Protein AF-A0A931Q3S9-F1 (afdb_monomer_lite)

pLDDT: mean 86.56, std 13.05, range [29.95, 97.56]

Sequence (195 aa):
MPLRTLPEKDFFGRKEELVGLYRRSLEVERGSTQSIFLSGSRGVGKTELLKQLFNQLFWKQDKIAPFYYSINSAIVSVSEFSRDYLMRYICQRLAFENKESSLIYREGLSIDGLTSILEERNAFWALEILDEYIQYHEPMDSLRIALNVPHQSTLATGMPVVVMIDEFQRLNNFHISGNAAPMLAALFEMPLSFR

Foldseek 3Di:
DLLDADDPVVDPDCVVVLVVVLVQQVCVLVVDDDDDDDDDDPPPCPSNSLSSNQVCPQPVDQQEQEQEDEDDLVDQELQVVLVQLLQLRLQSRVCSNVVPVVSNPDPPQDLVNSLVVCVVVVVVLSNVLSVLLVVDPQSVSSNVSSVCSQVSCCVVPVGHYDYHYHPLVSLQNHDYPNHGDNCVSCVVVDPPDDD

Structure (mmCIF, N/CA/C/O backbone):
data_AF-A0A931Q3S9-F1
#
_entry.id   AF-A0A931Q3S9-F1
#
loop_
_atom_site.group_PDB
_atom_site.id
_atom_site.type_symbol
_atom_site.label_atom_id
_atom_site.label_alt_id
_atom_site.label_comp_id
_atom_site.label_asym_id
_atom_site.label_entity_id
_atom_site.label_seq_id
_atom_site.pdbx_PDB_ins_code
_atom_site.Cartn_x
_atom_site.Cartn_y
_atom_site.Cartn_z
_atom_site.occupancy
_atom_site.B_iso_or_equiv
_atom_site.auth_seq_id
_atom_site.auth_comp_id
_atom_site.auth_asym_id
_atom_site.auth_atom_id
_atom_site.pdbx_PDB_model_num
ATOM 1 N N . MET A 1 1 ? 4.086 -12.729 7.717 1.00 44.31 1 MET A N 1
ATOM 2 C CA . MET A 1 1 ? 2.941 -12.059 7.067 1.00 44.31 1 MET A CA 1
ATOM 3 C C . MET A 1 1 ? 2.800 -10.636 7.592 1.00 44.31 1 MET A C 1
ATOM 5 O O . MET A 1 1 ? 2.485 -10.475 8.771 1.00 44.31 1 MET A O 1
ATOM 9 N N . PRO A 1 2 ? 3.054 -9.620 6.755 1.00 55.50 2 PRO A N 1
ATOM 10 C CA . PRO A 1 2 ? 3.142 -8.223 7.179 1.00 55.50 2 PRO A CA 1
ATOM 11 C C . PRO A 1 2 ? 1.819 -7.641 7.698 1.00 55.50 2 PRO A C 1
ATOM 13 O O . PRO A 1 2 ? 1.863 -6.802 8.583 1.00 55.50 2 PRO A O 1
ATOM 16 N N . LEU A 1 3 ? 0.656 -8.140 7.268 1.00 65.31 3 LEU A N 1
ATOM 17 C CA . LEU A 1 3 ? -0.667 -7.607 7.641 1.00 65.31 3 LEU A CA 1
ATOM 18 C C . LEU A 1 3 ? -1.487 -8.521 8.579 1.00 65.31 3 LEU A C 1
ATOM 20 O O . LEU A 1 3 ? -2.703 -8.387 8.675 1.00 65.31 3 LEU A O 1
ATOM 24 N N . ARG A 1 4 ? -0.852 -9.466 9.290 1.00 75.19 4 ARG A N 1
ATOM 25 C CA . ARG A 1 4 ? -1.539 -10.169 10.389 1.00 75.19 4 ARG A CA 1
ATOM 26 C C . ARG A 1 4 ? -1.751 -9.178 11.534 1.00 75.19 4 ARG A C 1
ATOM 28 O O . ARG A 1 4 ? -0.774 -8.583 11.996 1.00 75.19 4 ARG A O 1
ATOM 35 N N . THR A 1 5 ? -2.999 -9.022 11.958 1.00 79.75 5 THR A N 1
ATOM 36 C CA . THR A 1 5 ? -3.405 -8.104 13.028 1.00 79.75 5 THR A CA 1
ATOM 37 C C . THR A 1 5 ? -3.808 -8.870 14.272 1.00 79.75 5 THR A C 1
ATOM 39 O O . THR A 1 5 ? -4.228 -10.030 14.202 1.00 79.75 5 THR A O 1
ATOM 42 N N . LEU A 1 6 ? -3.701 -8.212 15.416 1.00 83.94 6 LEU A N 1
ATOM 43 C CA . LEU A 1 6 ? -4.335 -8.671 16.638 1.00 83.94 6 LEU A CA 1
ATOM 44 C C . LEU A 1 6 ? -5.866 -8.598 16.484 1.00 83.94 6 LEU A C 1
ATOM 46 O O . LEU A 1 6 ? -6.381 -7.736 15.763 1.00 83.94 6 LEU A O 1
ATOM 50 N N . PRO A 1 7 ? -6.624 -9.490 17.138 1.00 84.00 7 PRO A N 1
ATOM 51 C CA . PRO A 1 7 ? -8.060 -9.301 17.299 1.00 84.00 7 PRO A CA 1
ATOM 52 C C . PRO A 1 7 ? -8.360 -7.962 17.987 1.00 84.00 7 PRO A C 1
ATOM 54 O O . PRO A 1 7 ? -7.628 -7.557 18.885 1.00 84.00 7 PRO A O 1
ATOM 57 N N . GLU A 1 8 ? -9.465 -7.299 17.628 1.00 75.00 8 GLU A N 1
ATOM 58 C CA . GLU A 1 8 ? -9.834 -5.985 18.196 1.00 75.00 8 GLU A CA 1
ATOM 59 C C . GLU A 1 8 ? -9.915 -6.013 19.734 1.00 75.00 8 GLU A C 1
ATOM 61 O O . GLU A 1 8 ? -9.480 -5.077 20.398 1.00 75.00 8 GLU A O 1
ATOM 66 N N . LYS A 1 9 ? -10.383 -7.129 20.310 1.00 81.06 9 LYS A N 1
ATOM 67 C CA . LYS A 1 9 ? -10.431 -7.353 21.766 1.00 81.06 9 LYS A CA 1
ATOM 68 C C . LYS A 1 9 ? -9.056 -7.330 22.451 1.00 81.06 9 LYS A C 1
ATOM 70 O O . LYS A 1 9 ? -8.980 -7.016 23.634 1.00 81.06 9 LYS A O 1
ATOM 75 N N . ASP A 1 10 ? -7.996 -7.647 21.711 1.00 85.19 10 ASP A N 1
ATOM 76 C CA . ASP A 1 10 ? -6.623 -7.728 22.210 1.00 85.19 10 ASP A CA 1
ATOM 77 C C . ASP A 1 10 ? -5.841 -6.430 21.901 1.00 85.19 10 ASP A C 1
ATOM 79 O O . ASP A 1 10 ? -4.714 -6.255 22.363 1.00 85.19 10 ASP A O 1
ATOM 83 N N . PHE A 1 11 ? -6.449 -5.486 21.164 1.00 87.12 11 PHE A N 1
ATOM 84 C CA . PHE A 1 11 ? -5.918 -4.151 20.879 1.00 87.12 11 PHE A CA 1
ATOM 85 C C . PHE A 1 11 ? -6.581 -3.090 21.776 1.00 87.12 11 PHE A C 1
ATOM 87 O O . PHE A 1 11 ? -7.524 -2.395 21.394 1.00 87.12 11 PHE A O 1
ATOM 94 N N . PHE A 1 12 ? -6.087 -2.963 23.006 1.00 86.12 12 PHE A N 1
ATOM 95 C CA . PHE A 1 12 ? -6.641 -2.063 24.022 1.00 86.12 12 PHE A CA 1
ATOM 96 C C . PHE A 1 12 ? -5.842 -0.756 24.171 1.00 86.12 12 PHE A C 1
ATOM 98 O O . PHE A 1 12 ? -4.708 -0.626 23.716 1.00 86.12 12 PHE A O 1
ATOM 105 N N . GLY A 1 13 ? -6.448 0.249 24.813 1.00 88.56 13 GLY A N 1
ATOM 106 C CA . GLY A 1 13 ? -5.780 1.506 25.187 1.00 88.56 13 GLY A CA 1
ATOM 107 C C . GLY A 1 13 ? -5.495 2.490 24.043 1.00 88.56 13 GLY A C 1
ATOM 108 O O . GLY A 1 13 ? -4.888 3.527 24.284 1.00 88.56 13 GLY A O 1
ATOM 109 N N . ARG A 1 14 ? -5.918 2.191 22.806 1.00 91.50 14 ARG A N 1
ATOM 110 C CA . ARG A 1 14 ? -5.642 3.010 21.602 1.00 91.50 14 ARG A CA 1
ATOM 111 C C . ARG A 1 14 ? -6.877 3.275 20.734 1.00 91.50 14 ARG A C 1
ATOM 113 O O . ARG A 1 14 ? -6.765 3.724 19.596 1.00 91.50 14 ARG A O 1
ATOM 120 N N . LYS A 1 15 ? -8.071 2.995 21.268 1.00 90.50 15 LYS A N 1
ATOM 121 C CA . LYS A 1 15 ? -9.343 3.095 20.535 1.00 90.50 15 LYS A CA 1
ATOM 122 C C . LYS A 1 15 ? -9.609 4.510 20.018 1.00 90.50 15 LYS A C 1
ATOM 124 O O . LYS A 1 15 ? -10.014 4.668 18.874 1.00 90.50 15 LYS A O 1
ATOM 129 N N . GLU A 1 16 ? -9.370 5.526 20.841 1.00 92.56 16 GLU A N 1
ATOM 130 C CA . GLU A 1 16 ? -9.596 6.927 20.463 1.00 92.56 16 GLU A CA 1
ATOM 131 C C . GLU A 1 16 ? -8.654 7.380 19.345 1.00 92.56 16 GLU A C 1
ATOM 133 O O . GLU A 1 16 ? -9.101 8.020 18.395 1.00 92.56 16 GLU A O 1
ATOM 138 N N . GLU A 1 17 ? -7.378 6.986 19.411 1.00 94.19 17 GLU A N 1
ATOM 139 C CA . GLU A 1 17 ? -6.392 7.275 18.365 1.00 94.19 17 GLU A CA 1
ATOM 140 C C . GLU A 1 17 ? -6.794 6.618 17.039 1.00 94.19 17 GLU A C 1
ATOM 142 O O . GLU A 1 17 ? -6.831 7.286 16.008 1.00 94.19 17 GLU A O 1
ATOM 147 N N . LEU A 1 18 ? -7.192 5.341 17.071 1.00 95.06 18 LEU A N 1
ATOM 148 C CA . LEU A 1 18 ? -7.672 4.620 15.891 1.00 95.06 18 LEU A CA 1
ATOM 149 C C . LEU A 1 18 ? -8.925 5.269 15.283 1.00 95.06 18 LEU A C 1
ATOM 151 O O . LEU A 1 18 ? -8.986 5.465 14.072 1.00 95.06 18 LEU A O 1
ATOM 155 N N . VAL A 1 19 ? -9.904 5.649 16.112 1.00 94.31 19 VAL A N 1
ATOM 156 C CA . VAL A 1 19 ? -11.120 6.349 15.660 1.00 94.31 19 VAL A CA 1
ATOM 157 C C . VAL A 1 19 ? -10.781 7.715 15.058 1.00 94.31 19 VAL A C 1
ATOM 159 O O . VAL A 1 19 ? -11.369 8.104 14.047 1.00 94.31 19 VAL A O 1
ATOM 162 N N . GLY A 1 20 ? -9.836 8.441 15.657 1.00 93.50 20 GLY A N 1
ATOM 163 C CA . GLY A 1 20 ? -9.356 9.723 15.149 1.00 93.50 20 GLY A CA 1
ATOM 164 C C . GLY A 1 20 ? -8.698 9.590 13.777 1.00 93.50 20 GLY A C 1
ATOM 165 O O . GLY A 1 20 ? -9.054 10.333 12.861 1.00 93.50 20 GLY A O 1
ATOM 166 N N . LEU A 1 21 ? -7.796 8.617 13.617 1.00 94.56 21 LEU A N 1
ATOM 167 C CA . LEU A 1 21 ? -7.158 8.314 12.335 1.00 94.56 21 LEU A CA 1
ATOM 168 C C . LEU A 1 21 ? -8.189 7.903 11.284 1.00 94.56 21 LEU A C 1
ATOM 170 O O . LEU A 1 21 ? -8.201 8.477 10.201 1.00 94.56 21 LEU A O 1
ATOM 174 N N . TYR A 1 22 ? -9.104 6.993 11.625 1.00 94.81 22 TYR A N 1
ATOM 175 C CA . TYR A 1 22 ? -10.166 6.552 10.722 1.00 94.81 22 TYR A CA 1
ATOM 176 C C . TYR A 1 22 ? -11.029 7.723 10.238 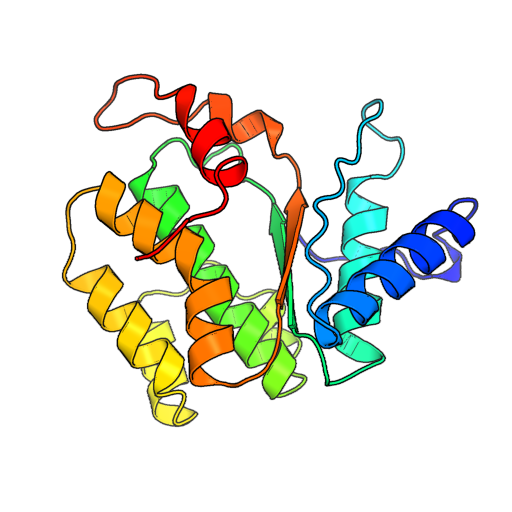1.00 94.81 22 TYR A C 1
ATOM 178 O O . TYR A 1 22 ? -11.261 7.867 9.041 1.00 94.81 22 TYR A O 1
ATOM 186 N N . ARG A 1 23 ? -11.463 8.614 11.142 1.00 92.50 23 ARG A N 1
ATOM 187 C CA . ARG A 1 23 ? -12.259 9.792 10.766 1.00 92.50 23 ARG A CA 1
ATOM 188 C C . ARG A 1 23 ? -11.497 10.711 9.814 1.00 92.50 23 ARG A C 1
ATOM 190 O O . ARG A 1 23 ? -12.067 11.117 8.809 1.00 92.50 23 ARG A O 1
ATOM 197 N N . ARG A 1 24 ? -10.226 11.002 10.106 1.00 91.38 24 ARG A N 1
ATOM 198 C CA . ARG A 1 24 ? -9.374 11.830 9.236 1.00 91.38 24 ARG A CA 1
ATOM 199 C C . ARG A 1 24 ? -9.169 11.187 7.868 1.00 91.38 24 ARG A C 1
ATOM 201 O O . ARG A 1 24 ? -9.237 11.879 6.863 1.00 91.38 24 ARG A O 1
ATOM 208 N N . SER A 1 25 ? -8.994 9.868 7.813 1.00 91.69 25 SER A N 1
ATOM 209 C CA . SER A 1 25 ? -8.932 9.127 6.551 1.00 91.69 25 SER A CA 1
ATOM 210 C C . SER A 1 25 ? -10.195 9.323 5.710 1.00 91.69 25 SER A C 1
ATOM 212 O O . SER A 1 25 ? -10.084 9.526 4.507 1.00 91.69 25 SER A O 1
ATOM 214 N N . LEU A 1 26 ? -11.383 9.344 6.325 1.00 90.12 26 LEU A N 1
ATOM 215 C CA . LEU A 1 26 ? -12.641 9.593 5.610 1.00 90.12 26 LEU A CA 1
ATOM 216 C C . LEU A 1 26 ? -12.779 11.024 5.066 1.00 90.12 26 LEU A C 1
ATOM 218 O O . LEU A 1 26 ? -13.528 11.249 4.120 1.00 90.12 26 LEU A O 1
ATOM 222 N N . GLU A 1 27 ? -12.060 11.998 5.623 1.00 87.44 27 GLU A N 1
ATOM 223 C CA . GLU A 1 27 ? -12.086 13.382 5.131 1.00 87.44 27 GLU A CA 1
ATOM 224 C C . GLU A 1 27 ? -11.379 13.548 3.778 1.00 87.44 27 GLU A C 1
ATOM 226 O O . GLU A 1 27 ? -11.622 14.541 3.090 1.00 87.44 27 GLU A O 1
ATOM 231 N N . VAL A 1 28 ? -10.580 12.562 3.352 1.00 83.06 28 VAL A N 1
ATOM 232 C CA . VAL A 1 28 ? -9.947 12.540 2.023 1.00 83.06 28 VAL A CA 1
ATOM 233 C C . VAL A 1 28 ? -10.999 12.538 0.906 1.00 83.06 28 VAL A C 1
ATOM 235 O O . VAL A 1 28 ? -10.792 13.180 -0.120 1.00 83.06 28 VAL A O 1
ATOM 238 N N . GLU A 1 29 ? -12.177 11.934 1.129 1.00 78.56 29 GLU A N 1
ATOM 239 C CA . GLU A 1 29 ? -13.327 11.999 0.202 1.00 78.56 29 GLU A CA 1
ATOM 240 C C . GLU A 1 29 ? -13.748 13.453 -0.097 1.00 78.56 29 GLU A C 1
ATOM 242 O O . GLU A 1 29 ? -14.272 13.754 -1.164 1.00 78.56 29 GLU A O 1
ATOM 247 N N . ARG A 1 30 ? -13.494 14.378 0.837 1.00 77.06 30 ARG A N 1
ATOM 248 C CA . ARG A 1 30 ? -13.870 15.798 0.740 1.00 77.06 30 ARG A CA 1
ATOM 249 C C . ARG A 1 30 ? -12.730 16.687 0.235 1.00 77.06 30 ARG A C 1
ATOM 251 O O . ARG A 1 30 ? -12.832 17.907 0.333 1.00 77.06 30 ARG A O 1
ATOM 258 N N . GLY A 1 31 ? -11.640 16.095 -0.255 1.00 69.94 31 GLY A N 1
ATOM 259 C CA . GLY A 1 31 ? -10.466 16.819 -0.747 1.00 69.94 31 GLY A CA 1
ATOM 260 C C . GLY A 1 31 ? -9.514 17.313 0.347 1.00 69.94 31 GLY A C 1
ATOM 261 O O . GLY A 1 31 ? -8.619 18.103 0.058 1.00 69.94 31 GLY A O 1
ATOM 262 N N . SER A 1 32 ? -9.675 16.865 1.599 1.00 71.50 32 SER A N 1
ATOM 263 C CA . SER A 1 32 ? -8.721 17.173 2.671 1.00 71.50 32 SER A CA 1
ATOM 264 C C . SER A 1 32 ? -7.477 16.295 2.534 1.00 71.50 32 SER A C 1
ATOM 266 O O . SER A 1 32 ? -7.551 15.076 2.681 1.00 71.50 32 SER A O 1
ATOM 268 N N . THR A 1 33 ? -6.321 16.906 2.273 1.00 66.69 33 THR A N 1
ATOM 269 C CA . THR A 1 33 ? -5.029 16.212 2.200 1.00 66.69 33 THR A CA 1
ATOM 270 C C . THR A 1 33 ? -4.176 16.579 3.412 1.00 66.69 33 THR A C 1
ATOM 272 O O . THR A 1 33 ? -3.573 17.653 3.451 1.00 66.69 33 THR A O 1
ATOM 275 N N . GLN A 1 34 ? -4.127 15.703 4.418 1.00 75.06 34 GLN A N 1
ATOM 276 C CA . GLN A 1 34 ? -3.253 15.865 5.584 1.00 75.06 34 GLN A CA 1
ATOM 277 C C . GLN A 1 34 ? -2.411 14.612 5.808 1.00 75.06 34 GLN A C 1
ATOM 279 O O . GLN A 1 34 ? -2.944 13.515 5.979 1.00 75.06 34 GLN A O 1
ATOM 284 N N . SER A 1 35 ? -1.094 14.793 5.869 1.00 84.44 35 SER A N 1
ATOM 285 C CA . SER A 1 35 ? -0.163 13.748 6.294 1.00 84.44 35 SER A CA 1
ATOM 286 C C . SER A 1 35 ? -0.103 13.687 7.818 1.00 84.44 35 SER A C 1
ATOM 288 O O . SER A 1 35 ? -0.089 14.714 8.499 1.00 84.44 35 SER A O 1
ATOM 290 N N . ILE A 1 36 ? -0.049 12.474 8.366 1.00 89.31 36 ILE A N 1
ATOM 291 C CA . ILE A 1 36 ? 0.074 12.237 9.806 1.00 89.31 36 ILE A CA 1
ATOM 292 C C . ILE A 1 36 ? 1.353 11.448 10.048 1.00 89.31 36 ILE A C 1
ATOM 294 O O . ILE A 1 36 ? 1.532 10.365 9.497 1.00 89.31 36 ILE A O 1
ATOM 298 N N . PHE A 1 37 ? 2.224 11.975 10.906 1.00 90.06 37 PHE A N 1
ATOM 299 C CA . PHE A 1 37 ? 3.436 11.283 11.324 1.00 90.06 37 PHE A CA 1
ATOM 300 C C . PHE A 1 37 ? 3.240 10.642 12.701 1.00 90.06 37 PHE A C 1
ATOM 302 O O . PHE A 1 37 ? 3.003 11.334 13.692 1.00 90.06 37 PHE A O 1
ATOM 309 N N . LEU A 1 38 ? 3.343 9.312 12.769 1.00 90.38 38 LEU A N 1
ATOM 310 C CA . LEU A 1 38 ? 3.246 8.549 14.014 1.00 90.38 38 LEU A CA 1
ATOM 311 C C . LEU A 1 38 ? 4.646 8.243 14.555 1.00 90.38 38 LEU A C 1
ATOM 313 O O . LEU A 1 38 ? 5.359 7.394 14.021 1.00 90.38 38 LEU A O 1
ATOM 317 N N . SER A 1 39 ? 5.021 8.892 15.657 1.00 90.19 39 SER A N 1
ATOM 318 C CA . SER A 1 39 ? 6.318 8.700 16.317 1.00 90.19 39 SER A CA 1
ATOM 319 C C . SER A 1 39 ? 6.171 8.117 17.720 1.00 90.19 39 SER A C 1
ATOM 321 O O . SER A 1 39 ? 5.140 8.250 18.373 1.00 90.19 39 SER A O 1
ATOM 323 N N . GLY A 1 40 ? 7.213 7.433 18.186 1.00 89.25 40 GLY A N 1
ATOM 324 C CA . GLY A 1 40 ? 7.276 6.849 19.523 1.00 89.25 40 GLY A CA 1
ATOM 325 C C . GLY A 1 40 ? 8.256 5.684 19.596 1.00 89.25 40 GLY A C 1
ATOM 326 O O . GLY A 1 40 ? 8.714 5.177 18.569 1.00 89.25 40 GLY A O 1
ATOM 327 N N . SER A 1 41 ? 8.545 5.212 20.806 1.00 90.06 41 SER A N 1
ATOM 328 C CA . SER A 1 41 ? 9.506 4.128 21.043 1.00 90.06 41 SER A CA 1
ATOM 329 C C . SER A 1 41 ? 9.136 2.819 20.331 1.00 90.06 41 SER A C 1
ATOM 331 O O . SER A 1 41 ? 7.990 2.586 19.924 1.00 90.06 41 SER A O 1
ATOM 333 N N . ARG A 1 42 ? 10.111 1.920 20.162 1.00 88.62 42 ARG A N 1
ATOM 334 C CA . ARG A 1 42 ? 9.843 0.555 19.683 1.00 88.62 42 ARG A CA 1
ATOM 335 C C . ARG A 1 42 ? 8.922 -0.169 20.674 1.00 88.62 42 ARG A C 1
ATOM 337 O O . ARG A 1 42 ? 9.037 0.024 21.877 1.00 88.62 42 ARG A O 1
ATOM 344 N N . GLY A 1 43 ? 8.002 -0.988 20.166 1.00 88.75 43 GLY A N 1
ATOM 345 C CA . GLY A 1 43 ? 7.095 -1.790 20.999 1.00 88.75 43 GLY A CA 1
ATOM 346 C C . GLY A 1 43 ? 5.829 -1.073 21.475 1.00 88.75 43 GLY A C 1
ATOM 347 O O . GLY A 1 43 ? 4.927 -1.733 21.968 1.00 88.75 43 GLY A O 1
ATOM 348 N N . VAL A 1 44 ? 5.680 0.237 21.243 1.00 91.06 44 VAL A N 1
ATOM 349 C CA . VAL A 1 44 ? 4.469 0.986 21.646 1.00 91.06 44 VAL A CA 1
ATOM 350 C C . VAL A 1 44 ? 3.243 0.718 20.758 1.00 91.06 44 VAL A C 1
ATOM 352 O O . VAL A 1 44 ? 2.244 1.408 20.889 1.00 91.06 44 VAL A O 1
ATOM 355 N N . GLY A 1 45 ? 3.303 -0.226 19.815 1.00 91.81 45 GLY A N 1
ATOM 356 C CA . GLY A 1 45 ? 2.139 -0.630 19.013 1.00 91.81 45 GLY A CA 1
ATOM 357 C C . GLY A 1 45 ? 1.803 0.234 17.787 1.00 91.81 45 GLY A C 1
ATOM 358 O O . GLY A 1 45 ? 0.705 0.102 17.266 1.00 91.81 45 GLY A O 1
ATOM 359 N N . LYS A 1 46 ? 2.718 1.081 17.286 1.00 93.62 46 LYS A N 1
ATOM 360 C CA . LYS A 1 46 ? 2.490 1.905 16.068 1.00 93.62 46 LYS A CA 1
ATOM 361 C C . LYS A 1 46 ? 2.143 1.066 14.834 1.00 93.62 46 LYS A C 1
ATOM 363 O O . LYS A 1 46 ? 1.149 1.322 14.167 1.00 93.62 46 LYS A O 1
ATOM 368 N N . THR A 1 47 ? 2.941 0.031 14.582 1.00 94.06 47 THR A N 1
ATOM 369 C CA . THR A 1 47 ? 2.703 -0.945 13.515 1.00 94.06 47 THR A CA 1
ATOM 370 C C . THR A 1 47 ? 1.320 -1.572 13.642 1.00 94.06 47 THR A C 1
ATOM 372 O O . THR A 1 47 ? 0.585 -1.635 12.667 1.00 94.06 47 THR A O 1
ATOM 375 N N . GLU A 1 48 ? 0.928 -1.994 14.846 1.00 94.62 48 GLU A N 1
ATOM 376 C CA . GLU A 1 48 ? -0.391 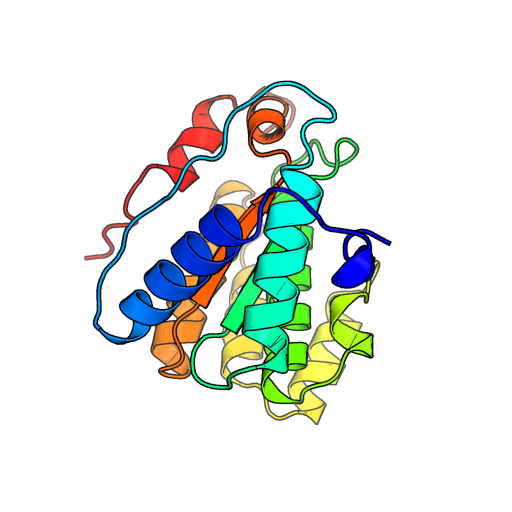-2.591 15.054 1.00 94.62 48 GLU A CA 1
ATOM 377 C C . GLU A 1 48 ? -1.514 -1.577 14.817 1.00 94.62 48 GLU A C 1
ATOM 379 O O . GLU A 1 48 ? -2.475 -1.894 14.129 1.00 94.62 48 GLU A O 1
ATOM 384 N N . LEU A 1 49 ? -1.362 -0.336 15.285 1.00 95.38 49 LEU A N 1
ATOM 385 C CA . LEU A 1 49 ? -2.324 0.738 15.040 1.00 95.38 49 LEU A CA 1
ATOM 386 C C . LEU A 1 49 ? -2.552 0.987 13.538 1.00 95.38 49 LEU A C 1
ATOM 388 O O . LEU A 1 49 ? -3.702 1.073 13.111 1.00 95.38 49 LEU A O 1
ATOM 392 N N . LEU A 1 50 ? -1.483 1.051 12.734 1.00 95.56 50 LEU A N 1
ATOM 393 C CA . LEU A 1 50 ? -1.588 1.198 11.275 1.00 95.56 50 LEU A CA 1
ATOM 394 C C . LEU A 1 50 ? -2.315 0.014 10.630 1.00 95.56 50 LEU A C 1
ATOM 396 O O . LEU A 1 50 ? -3.145 0.203 9.745 1.00 95.56 50 LEU A O 1
ATOM 400 N N . LYS A 1 51 ? -2.054 -1.211 11.092 1.00 94.81 51 LYS A N 1
ATOM 401 C CA . LYS A 1 51 ? -2.742 -2.394 10.567 1.00 94.81 51 LYS A CA 1
ATOM 402 C C . LYS A 1 51 ? -4.219 -2.439 10.955 1.00 94.81 51 LYS A C 1
ATOM 404 O O . LYS A 1 51 ? -5.053 -2.837 10.145 1.00 94.81 51 LYS A O 1
ATOM 409 N N . GLN A 1 52 ? -4.559 -2.020 12.173 1.00 95.31 52 GLN A N 1
ATOM 410 C CA . GLN A 1 52 ? -5.950 -1.892 12.610 1.00 95.31 52 GLN A CA 1
ATOM 411 C C . GLN A 1 52 ? -6.685 -0.839 11.775 1.00 95.31 52 GLN A C 1
ATOM 413 O O . GLN A 1 52 ? -7.814 -1.078 11.350 1.00 95.31 52 GLN A O 1
ATOM 418 N N . LEU A 1 53 ? -6.032 0.290 11.476 1.00 95.88 53 LEU A N 1
ATOM 419 C CA . LEU A 1 53 ? -6.569 1.312 10.578 1.00 95.88 53 LEU A CA 1
ATOM 420 C C . LEU A 1 53 ? -6.801 0.752 9.171 1.00 95.88 53 LEU A C 1
ATOM 422 O O . LEU A 1 53 ? -7.905 0.892 8.647 1.00 95.88 53 LEU A O 1
ATOM 426 N N . PHE A 1 54 ? -5.806 0.063 8.600 1.00 96.25 54 PHE A N 1
ATOM 427 C CA . PHE A 1 54 ? -5.940 -0.623 7.314 1.00 96.25 54 PHE A CA 1
ATOM 428 C C . PHE A 1 54 ? -7.146 -1.562 7.309 1.00 96.25 54 PHE A C 1
ATOM 430 O O . PHE A 1 54 ? -7.988 -1.452 6.428 1.00 96.25 54 PHE A O 1
ATOM 437 N N . ASN A 1 55 ? -7.285 -2.428 8.316 1.00 94.56 55 ASN A N 1
ATOM 438 C CA . ASN A 1 55 ? -8.407 -3.360 8.400 1.00 94.56 55 ASN A CA 1
ATOM 439 C C . ASN A 1 55 ? -9.763 -2.654 8.487 1.00 94.56 55 ASN A C 1
ATOM 441 O O . ASN A 1 55 ? -10.718 -3.090 7.846 1.00 94.56 55 ASN A O 1
ATOM 445 N N . GLN A 1 56 ? -9.876 -1.586 9.283 1.00 94.88 56 GLN A N 1
ATOM 446 C CA . GLN A 1 56 ? -11.131 -0.843 9.387 1.00 94.88 56 GLN A CA 1
ATOM 447 C C . GLN A 1 56 ? -11.494 -0.180 8.063 1.00 94.88 56 GLN A C 1
ATOM 449 O O . GLN A 1 56 ? -12.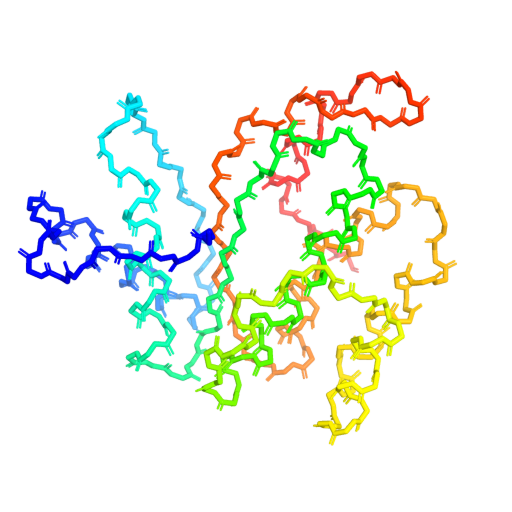634 -0.306 7.623 1.00 94.88 56 GLN A O 1
ATOM 454 N N . LEU A 1 57 ? -10.530 0.468 7.408 1.00 95.50 57 LEU A N 1
ATOM 455 C CA . LEU A 1 57 ? -10.738 1.037 6.082 1.00 95.50 57 LEU A CA 1
ATOM 456 C C . LEU A 1 57 ? -11.074 -0.062 5.068 1.00 95.50 57 LEU A C 1
ATOM 458 O O . LEU A 1 57 ? -11.994 0.107 4.284 1.00 95.50 57 LEU A O 1
ATOM 462 N N . PHE A 1 58 ? -10.409 -1.209 5.104 1.00 95.81 58 PHE A N 1
ATOM 463 C CA . PHE A 1 58 ? -10.624 -2.257 4.113 1.00 95.81 58 PHE A CA 1
ATOM 464 C C . PHE A 1 58 ? -12.020 -2.887 4.225 1.00 95.81 58 PHE A C 1
ATOM 466 O O . PHE A 1 58 ? -12.678 -3.108 3.211 1.00 95.81 58 PHE A O 1
ATOM 473 N N . TRP A 1 59 ? -12.485 -3.177 5.444 1.00 94.38 59 TRP A N 1
ATOM 474 C CA . TRP A 1 59 ? -13.691 -3.988 5.658 1.00 94.38 59 TRP A CA 1
ATOM 475 C C . TRP A 1 59 ? -14.961 -3.204 5.983 1.00 94.38 59 TRP A C 1
ATOM 477 O O . TRP A 1 59 ? -16.049 -3.736 5.786 1.00 94.38 59 TRP A O 1
ATOM 487 N N . LYS A 1 60 ? -14.864 -1.982 6.522 1.00 94.69 60 LYS A N 1
ATOM 488 C CA . LYS A 1 60 ? -16.043 -1.253 7.033 1.00 94.69 60 LYS A CA 1
ATOM 489 C C . LYS A 1 60 ? -16.622 -0.236 6.044 1.00 94.69 60 LYS A C 1
ATOM 491 O O . LYS A 1 60 ? -17.612 0.413 6.376 1.00 94.69 60 LYS A O 1
ATOM 496 N N . GLN A 1 61 ? -15.999 -0.058 4.879 1.00 93.56 61 GLN A N 1
ATOM 497 C CA . GLN A 1 61 ? -16.370 0.952 3.886 1.00 93.56 61 GLN A CA 1
ATOM 498 C C . GLN A 1 61 ? -15.804 0.625 2.491 1.00 93.56 61 GLN A C 1
ATOM 500 O O . GLN A 1 61 ? -14.879 -0.181 2.371 1.00 93.56 61 GLN A O 1
ATOM 505 N N . ASP A 1 62 ? -16.337 1.296 1.463 1.00 93.38 62 ASP A N 1
ATOM 506 C CA . ASP A 1 62 ? -16.037 1.055 0.035 1.00 93.38 62 ASP A CA 1
ATOM 507 C C . ASP A 1 62 ? -15.672 2.330 -0.748 1.00 93.38 62 ASP A C 1
ATOM 509 O O . ASP A 1 62 ? -15.676 2.342 -1.970 1.00 93.38 62 ASP A O 1
ATOM 513 N N . LYS A 1 63 ? -15.402 3.429 -0.045 1.00 92.38 63 LYS A N 1
ATOM 514 C CA . LYS A 1 63 ? -15.204 4.778 -0.592 1.00 92.38 63 LYS A CA 1
ATOM 515 C C . LYS A 1 63 ? -13.747 5.205 -0.715 1.00 92.38 63 LYS A C 1
ATOM 517 O O . LYS A 1 63 ? -13.459 6.153 -1.435 1.00 92.38 63 LYS A O 1
ATOM 522 N N . ILE A 1 64 ? -12.848 4.595 0.055 1.00 94.50 64 ILE A N 1
ATOM 523 C CA . ILE A 1 64 ? -11.429 4.959 0.109 1.00 94.50 64 ILE A CA 1
ATOM 524 C C . ILE A 1 64 ? -10.600 3.684 0.121 1.00 94.50 64 ILE A C 1
ATOM 526 O O . ILE A 1 64 ? -10.763 2.855 1.012 1.00 94.50 64 ILE A O 1
ATOM 530 N N . ALA A 1 65 ? -9.671 3.535 -0.815 1.00 96.31 65 ALA A N 1
ATOM 531 C CA . ALA A 1 65 ? -8.785 2.381 -0.830 1.00 96.31 65 ALA A CA 1
ATOM 532 C C . ALA A 1 65 ? -7.645 2.564 0.190 1.00 96.31 65 ALA A C 1
ATOM 534 O O . ALA A 1 65 ? -6.855 3.506 0.063 1.00 96.31 65 ALA A O 1
ATOM 535 N N . PRO A 1 66 ? -7.510 1.693 1.204 1.00 96.94 66 PRO A N 1
ATOM 536 C CA . PRO A 1 66 ? -6.338 1.705 2.063 1.00 96.94 66 PRO A CA 1
ATOM 537 C C . PRO A 1 66 ? -5.165 1.014 1.368 1.00 96.94 66 PRO A C 1
ATOM 539 O O . PRO A 1 66 ? -5.318 -0.046 0.765 1.00 96.94 66 PRO A O 1
ATOM 542 N N . PHE A 1 67 ? -3.974 1.574 1.524 1.00 96.88 67 PHE A N 1
ATOM 543 C CA . PHE A 1 67 ? -2.733 0.945 1.108 1.00 96.88 67 PHE A CA 1
ATOM 544 C C . PHE A 1 67 ? -1.746 0.949 2.271 1.00 96.88 67 PHE A C 1
ATOM 546 O O . PHE A 1 67 ? -1.382 2.009 2.773 1.00 96.88 67 PHE A O 1
ATOM 553 N N . TYR A 1 68 ? -1.331 -0.235 2.718 1.00 96.06 68 TYR A N 1
ATOM 554 C CA . TYR A 1 68 ? -0.330 -0.406 3.767 1.00 96.06 68 TYR A CA 1
ATOM 555 C C . TYR A 1 68 ? 0.960 -0.976 3.184 1.00 96.06 68 TYR A C 1
ATOM 557 O O . TYR A 1 68 ? 0.976 -2.069 2.614 1.00 96.06 68 TYR A O 1
ATOM 565 N N . TYR A 1 69 ? 2.066 -0.279 3.410 1.00 94.38 69 TYR A N 1
ATOM 566 C CA . TYR A 1 69 ? 3.389 -0.718 2.997 1.00 94.38 69 TYR A CA 1
ATOM 567 C C . TYR A 1 69 ? 4.357 -0.647 4.173 1.00 94.38 69 TYR A C 1
ATOM 569 O O . TYR A 1 69 ? 4.493 0.390 4.813 1.00 94.38 69 TYR A O 1
ATOM 577 N N . SER A 1 70 ? 5.050 -1.747 4.459 1.00 92.94 70 SER A N 1
ATOM 578 C CA . SER A 1 70 ? 6.116 -1.784 5.462 1.00 92.94 70 SER A CA 1
ATOM 579 C C . SER A 1 70 ? 7.450 -1.927 4.752 1.00 92.94 70 SER A C 1
ATOM 581 O O . SER A 1 70 ? 7.634 -2.868 3.979 1.00 92.94 70 SER A O 1
ATOM 583 N N . ILE A 1 71 ? 8.375 -1.004 5.014 1.00 90.38 71 ILE A N 1
ATOM 584 C CA . ILE A 1 71 ? 9.668 -0.999 4.334 1.00 90.38 71 ILE A CA 1
ATOM 585 C C . ILE A 1 71 ? 10.506 -2.194 4.797 1.00 90.38 71 ILE A C 1
ATOM 587 O O . ILE A 1 71 ? 10.928 -2.294 5.957 1.00 90.38 71 ILE A O 1
ATOM 591 N N . ASN A 1 72 ? 10.770 -3.112 3.869 1.00 85.56 72 ASN A N 1
ATOM 592 C CA . ASN A 1 72 ? 11.605 -4.275 4.121 1.00 85.56 72 ASN A CA 1
ATOM 593 C C . ASN A 1 72 ? 13.074 -3.850 4.268 1.00 85.56 72 ASN A C 1
ATOM 595 O O . ASN A 1 72 ? 13.629 -3.211 3.384 1.00 85.56 72 ASN A O 1
ATOM 599 N N . SER A 1 73 ? 13.719 -4.239 5.370 1.00 82.69 73 SER A N 1
ATOM 600 C CA . SER A 1 73 ? 15.134 -3.938 5.620 1.00 82.69 73 SER A CA 1
ATOM 601 C C . SER A 1 73 ? 16.094 -4.639 4.657 1.00 82.69 73 SER A C 1
ATOM 603 O O . SER A 1 73 ? 17.250 -4.245 4.583 1.00 82.69 73 SER A O 1
ATOM 605 N N . ALA A 1 74 ? 15.647 -5.694 3.970 1.00 82.88 74 ALA A N 1
ATOM 606 C CA . ALA A 1 74 ? 16.439 -6.381 2.953 1.00 82.88 74 ALA A CA 1
ATOM 607 C C . ALA A 1 74 ? 16.449 -5.643 1.603 1.00 82.88 74 ALA A C 1
ATOM 609 O O . ALA A 1 74 ? 17.339 -5.888 0.797 1.00 82.88 74 ALA A O 1
ATOM 610 N N . ILE A 1 75 ? 15.481 -4.751 1.362 1.00 80.06 75 ILE A N 1
ATOM 611 C CA . ILE A 1 75 ? 15.442 -3.925 0.156 1.00 80.06 75 ILE A CA 1
ATOM 612 C C . ILE A 1 75 ? 16.353 -2.727 0.395 1.00 80.06 75 ILE A C 1
ATOM 614 O O . ILE A 1 75 ? 16.082 -1.897 1.260 1.00 80.06 75 ILE A O 1
ATOM 618 N N . VAL A 1 76 ? 17.439 -2.650 -0.368 1.00 79.25 76 VAL A N 1
ATOM 619 C CA . VAL A 1 76 ? 18.407 -1.541 -0.302 1.00 79.25 76 VAL A CA 1
ATOM 620 C C . VAL A 1 76 ? 18.510 -0.780 -1.623 1.00 79.25 76 VAL A C 1
ATOM 622 O O . VAL A 1 76 ? 19.026 0.335 -1.653 1.00 79.25 76 VAL A O 1
ATOM 625 N N . SER A 1 77 ? 18.002 -1.360 -2.712 1.00 87.06 77 SER A N 1
ATOM 626 C CA . SER A 1 77 ? 17.983 -0.750 -4.039 1.00 87.06 77 SER A CA 1
ATOM 627 C C . SER A 1 77 ? 16.687 0.020 -4.282 1.00 87.06 77 SER A C 1
ATOM 629 O O . SER A 1 77 ? 15.592 -0.477 -4.009 1.00 87.06 77 SER A O 1
ATOM 631 N N . VAL A 1 78 ? 16.803 1.209 -4.878 1.00 87.06 78 VAL A N 1
ATOM 632 C CA . VAL A 1 78 ? 15.645 1.998 -5.325 1.00 87.06 78 VAL A CA 1
ATOM 633 C C . VAL A 1 78 ? 14.794 1.241 -6.340 1.00 87.06 78 VAL A C 1
ATOM 635 O O . VAL A 1 78 ? 13.570 1.282 -6.245 1.00 87.06 78 VAL A O 1
ATOM 638 N N . SER A 1 79 ? 15.397 0.510 -7.278 1.00 89.00 79 SER A N 1
ATOM 639 C CA . SER A 1 79 ? 14.641 -0.246 -8.285 1.00 89.00 79 SER A CA 1
ATOM 640 C C . SER A 1 79 ? 13.842 -1.391 -7.657 1.00 89.00 79 SER A C 1
ATOM 642 O O . SER A 1 79 ? 12.691 -1.622 -8.023 1.00 89.00 79 SER A O 1
ATOM 644 N N . GLU A 1 80 ? 14.423 -2.083 -6.673 1.00 90.38 80 GLU A N 1
ATOM 645 C CA . GLU A 1 80 ? 13.732 -3.146 -5.931 1.00 90.38 80 GLU A CA 1
ATOM 646 C C . GLU A 1 80 ? 12.581 -2.585 -5.100 1.00 90.38 80 GLU A C 1
ATOM 648 O O . GLU A 1 80 ? 11.484 -3.143 -5.116 1.00 90.38 80 GLU A O 1
ATOM 653 N N . PHE A 1 81 ? 12.814 -1.460 -4.418 1.00 91.56 81 PHE A N 1
ATOM 654 C CA . PHE A 1 81 ? 11.777 -0.760 -3.671 1.00 91.56 81 PHE A CA 1
ATOM 655 C C . PHE A 1 81 ? 10.632 -0.316 -4.578 1.00 91.56 81 PHE A C 1
ATOM 657 O O . PHE A 1 81 ? 9.476 -0.567 -4.257 1.00 91.56 81 PHE A O 1
ATOM 664 N N . SER A 1 82 ? 10.948 0.314 -5.710 1.00 92.88 82 SER A N 1
ATOM 665 C CA . SER A 1 82 ? 9.951 0.826 -6.655 1.00 92.88 82 SER A CA 1
ATOM 666 C C . SER A 1 82 ? 9.066 -0.307 -7.166 1.00 92.88 82 SER A C 1
ATOM 668 O O . SER A 1 82 ? 7.840 -0.194 -7.160 1.00 92.88 82 SER A O 1
ATOM 670 N N . ARG A 1 83 ? 9.685 -1.447 -7.500 1.00 94.00 83 ARG A N 1
ATOM 671 C CA . ARG A 1 83 ? 8.980 -2.652 -7.935 1.00 94.00 83 ARG A CA 1
ATOM 672 C C . ARG A 1 83 ? 8.093 -3.212 -6.826 1.00 94.00 83 ARG A C 1
ATOM 674 O O . ARG A 1 83 ? 6.910 -3.430 -7.061 1.00 94.00 83 ARG A O 1
ATOM 681 N N . ASP A 1 84 ? 8.635 -3.453 -5.631 1.00 93.62 84 ASP A N 1
ATOM 682 C CA . ASP A 1 84 ? 7.862 -4.031 -4.520 1.00 93.62 84 ASP A CA 1
ATOM 683 C C . ASP A 1 84 ? 6.707 -3.110 -4.101 1.00 93.62 84 ASP A C 1
ATOM 685 O O . ASP A 1 84 ? 5.581 -3.576 -3.927 1.00 93.62 84 ASP A O 1
ATOM 689 N N . TYR A 1 85 ? 6.947 -1.799 -4.021 1.00 94.50 85 TYR A N 1
ATOM 690 C CA . TYR A 1 85 ? 5.927 -0.804 -3.698 1.00 94.50 85 TYR A CA 1
ATOM 691 C C . TYR A 1 85 ? 4.786 -0.803 -4.716 1.00 94.50 85 TYR A C 1
ATOM 693 O O . TYR A 1 85 ? 3.629 -0.966 -4.323 1.00 94.50 85 TYR A O 1
ATOM 701 N N . LEU A 1 86 ? 5.098 -0.681 -6.012 1.00 96.00 86 LEU A N 1
ATOM 702 C CA . LEU A 1 86 ? 4.095 -0.673 -7.078 1.00 96.00 86 LEU A CA 1
ATOM 703 C C . LEU A 1 86 ? 3.282 -1.971 -7.093 1.00 96.00 86 LEU A C 1
ATOM 705 O O . LEU A 1 86 ? 2.051 -1.945 -7.113 1.00 96.00 86 LEU A O 1
ATOM 709 N N . MET A 1 87 ? 3.958 -3.119 -7.042 1.00 95.38 87 MET A N 1
ATOM 710 C CA . MET A 1 87 ? 3.285 -4.415 -7.106 1.00 95.38 87 MET A CA 1
ATOM 711 C C . MET A 1 87 ? 2.374 -4.645 -5.898 1.00 95.38 87 MET A C 1
ATOM 713 O O . MET A 1 87 ? 1.241 -5.107 -6.060 1.00 95.38 87 MET A O 1
ATOM 717 N N . ARG A 1 88 ? 2.827 -4.287 -4.688 1.00 95.31 88 ARG A N 1
ATOM 718 C CA . ARG A 1 88 ? 1.999 -4.368 -3.475 1.00 95.31 88 ARG A CA 1
ATOM 719 C C . ARG A 1 88 ? 0.826 -3.403 -3.528 1.00 95.31 88 ARG A C 1
ATOM 721 O O . ARG A 1 88 ? -0.259 -3.770 -3.078 1.00 95.31 88 ARG A O 1
ATOM 728 N N . TYR A 1 89 ? 1.033 -2.206 -4.072 1.00 96.88 89 TYR A N 1
ATOM 729 C CA . TYR A 1 89 ? -0.030 -1.232 -4.260 1.00 96.88 89 TYR A CA 1
ATOM 730 C C . TYR A 1 89 ? -1.146 -1.801 -5.131 1.00 96.88 89 TYR A C 1
ATOM 732 O O . TYR A 1 89 ? -2.289 -1.879 -4.682 1.00 96.88 89 TYR A O 1
ATOM 740 N N . ILE A 1 90 ? -0.805 -2.267 -6.335 1.00 97.00 90 ILE A N 1
ATOM 741 C CA . ILE A 1 90 ? -1.783 -2.814 -7.277 1.00 97.00 90 ILE A CA 1
ATOM 742 C C . ILE A 1 90 ? -2.512 -4.009 -6.648 1.00 97.00 90 ILE A C 1
ATOM 744 O O . ILE A 1 90 ? -3.740 -4.056 -6.665 1.00 97.00 90 ILE A O 1
ATOM 748 N N . CYS A 1 91 ? -1.789 -4.938 -6.012 1.00 95.94 91 CYS A N 1
ATOM 749 C CA . CYS A 1 91 ? -2.409 -6.103 -5.373 1.00 95.94 91 CYS A CA 1
ATOM 750 C C . CYS A 1 91 ? -3.399 -5.714 -4.266 1.00 95.94 91 CYS A C 1
ATOM 752 O O . CYS A 1 91 ? -4.518 -6.224 -4.243 1.00 95.94 91 CYS A O 1
ATOM 754 N N . GLN A 1 92 ? -3.024 -4.805 -3.358 1.00 96.50 92 GLN A N 1
ATOM 755 C CA . GLN A 1 92 ? -3.929 -4.353 -2.293 1.00 96.50 92 GLN A CA 1
ATOM 756 C C . GLN A 1 92 ? -5.106 -3.547 -2.841 1.00 96.50 92 GLN A C 1
ATOM 758 O O . GLN A 1 92 ? -6.210 -3.633 -2.301 1.00 96.50 92 GLN A O 1
ATOM 763 N N . ARG A 1 93 ? -4.899 -2.802 -3.927 1.00 96.44 93 ARG A N 1
ATOM 764 C CA . ARG A 1 93 ? -5.963 -2.041 -4.570 1.00 96.44 93 ARG A CA 1
ATOM 765 C C . ARG A 1 93 ? -7.005 -2.959 -5.211 1.00 96.44 93 ARG A C 1
ATOM 767 O O . ARG A 1 93 ? -8.188 -2.820 -4.907 1.00 96.44 93 ARG A O 1
ATOM 774 N N . LEU A 1 94 ? -6.573 -3.960 -5.980 1.00 95.31 94 LEU A N 1
ATOM 775 C CA . LEU A 1 94 ? -7.460 -4.999 -6.518 1.00 95.31 94 LEU A CA 1
ATOM 776 C C . LEU A 1 94 ? -8.141 -5.801 -5.406 1.00 95.31 94 LEU A C 1
ATOM 778 O O . LEU A 1 94 ? -9.317 -6.146 -5.520 1.00 95.31 94 LEU A O 1
ATOM 782 N N . ALA A 1 95 ? -7.412 -6.097 -4.324 1.00 95.25 95 ALA A N 1
ATOM 783 C CA . ALA A 1 95 ? -7.971 -6.766 -3.157 1.00 95.25 95 ALA A CA 1
ATOM 784 C C . ALA A 1 95 ? -9.140 -5.968 -2.575 1.00 95.25 95 ALA A C 1
ATOM 786 O O . ALA A 1 95 ? -10.178 -6.545 -2.268 1.00 95.25 95 ALA A O 1
ATOM 787 N N . PHE A 1 96 ? -8.987 -4.650 -2.435 1.00 96.44 96 PHE A N 1
ATOM 788 C CA . PHE A 1 96 ? -10.029 -3.782 -1.896 1.00 96.44 96 PHE A CA 1
ATOM 789 C C . PHE A 1 96 ? -11.248 -3.705 -2.819 1.00 96.44 96 PHE A C 1
ATOM 791 O O . PHE A 1 96 ? -12.370 -3.862 -2.341 1.00 96.44 96 PHE A O 1
ATOM 798 N N . GLU A 1 97 ? -11.026 -3.534 -4.124 1.00 94.06 97 GLU A N 1
ATOM 799 C CA . GLU A 1 97 ? -12.090 -3.461 -5.138 1.00 94.06 97 GLU A CA 1
ATOM 800 C C . GLU A 1 97 ? -12.944 -4.735 -5.178 1.00 94.06 97 GLU A C 1
ATOM 802 O O . GLU A 1 97 ? -14.155 -4.662 -5.360 1.00 94.06 97 GLU A O 1
ATOM 807 N N . ASN A 1 98 ? -12.330 -5.897 -4.938 1.00 91.12 98 ASN A N 1
ATOM 808 C CA . ASN A 1 98 ? -13.002 -7.199 -4.993 1.00 91.12 98 ASN A CA 1
ATOM 809 C C . ASN A 1 98 ? -13.306 -7.801 -3.609 1.00 91.12 98 ASN A C 1
ATOM 811 O O . ASN A 1 98 ? -13.779 -8.933 -3.523 1.00 91.12 98 ASN A O 1
ATOM 815 N N . LYS A 1 99 ? -12.983 -7.088 -2.520 1.00 91.38 99 LYS A N 1
ATOM 816 C CA . LYS A 1 99 ? -12.990 -7.600 -1.132 1.00 91.38 99 LYS A CA 1
ATOM 817 C C . LYS A 1 99 ? -12.311 -8.964 -0.977 1.00 91.38 99 LYS A C 1
ATOM 819 O O . LYS A 1 99 ? -12.739 -9.825 -0.209 1.00 91.38 99 LYS A O 1
ATOM 824 N N . GLU A 1 100 ? -11.204 -9.136 -1.684 1.00 90.25 100 GLU A N 1
ATOM 825 C CA . GLU A 1 100 ? -10.476 -10.390 -1.775 1.00 90.25 100 GLU A CA 1
ATOM 826 C C . GLU A 1 100 ? -9.207 -10.356 -0.917 1.00 90.25 100 GLU A C 1
ATOM 828 O O . GLU A 1 100 ? -8.161 -9.837 -1.309 1.00 90.25 100 GLU A O 1
ATOM 833 N N . SER A 1 101 ? -9.273 -10.968 0.263 1.00 86.81 101 SER A N 1
ATOM 834 C CA . SER A 1 101 ? -8.157 -10.959 1.212 1.00 86.81 101 SER A CA 1
ATOM 835 C C . SER A 1 101 ? -6.917 -11.723 0.732 1.00 86.81 101 SER A C 1
ATOM 837 O O . SER A 1 101 ? -5.812 -11.395 1.165 1.00 86.81 101 SER A O 1
ATOM 839 N N . SER A 1 102 ? -7.049 -12.690 -0.185 1.00 87.38 102 SER A N 1
ATOM 840 C CA . SER A 1 102 ? -5.917 -13.453 -0.740 1.00 87.38 102 SER A CA 1
ATOM 841 C C . SER A 1 102 ? -4.897 -12.575 -1.463 1.00 87.38 102 SER A C 1
ATOM 843 O O . SER A 1 102 ? -3.704 -12.876 -1.421 1.00 87.38 102 SER A O 1
ATOM 845 N N . LEU A 1 103 ? -5.334 -11.476 -2.083 1.00 87.19 103 LEU A N 1
ATOM 846 C CA . LEU A 1 103 ? -4.445 -10.559 -2.797 1.00 87.19 103 LEU A CA 1
ATOM 847 C C . LEU A 1 103 ? -3.709 -9.587 -1.866 1.00 87.19 103 LEU A C 1
ATOM 849 O O . LEU A 1 103 ? -2.605 -9.161 -2.195 1.00 87.19 103 LEU A O 1
ATOM 853 N N . ILE A 1 104 ? -4.247 -9.304 -0.673 1.00 85.00 104 ILE A N 1
ATOM 854 C CA . ILE A 1 104 ? -3.606 -8.423 0.324 1.00 85.00 104 ILE A CA 1
ATOM 855 C C . ILE A 1 104 ? -2.220 -8.952 0.719 1.00 85.00 104 ILE A C 1
ATOM 857 O O . ILE A 1 104 ? -1.289 -8.181 0.953 1.00 85.00 104 ILE A O 1
ATOM 861 N N . TYR A 1 105 ? -2.090 -10.277 0.811 1.00 74.19 105 TYR A N 1
ATOM 862 C CA . TYR A 1 105 ? -0.902 -10.952 1.335 1.00 74.19 105 TYR A CA 1
ATOM 863 C C . TYR A 1 105 ? -0.030 -11.590 0.253 1.00 74.19 105 TYR A C 1
ATOM 865 O O . TYR A 1 105 ? 0.864 -12.374 0.579 1.00 74.19 105 TYR A O 1
ATOM 873 N N . ARG A 1 106 ? -0.303 -11.308 -1.025 1.00 78.50 106 ARG A N 1
ATOM 874 C CA . ARG A 1 106 ? 0.405 -11.945 -2.131 1.00 78.50 106 ARG A CA 1
ATOM 875 C C . ARG A 1 106 ? 1.796 -11.333 -2.278 1.00 78.50 106 ARG A C 1
ATOM 877 O O . ARG A 1 106 ? 1.959 -10.230 -2.783 1.00 78.50 106 ARG A O 1
ATOM 884 N N . GLU A 1 107 ? 2.801 -12.067 -1.817 1.00 77.06 107 GLU A N 1
ATOM 885 C CA . GLU A 1 107 ? 4.217 -11.721 -1.963 1.00 77.06 107 GLU A CA 1
ATOM 886 C C . GLU A 1 107 ? 4.849 -12.518 -3.116 1.00 77.06 107 GLU A C 1
ATOM 888 O O . GLU A 1 107 ? 4.364 -13.587 -3.486 1.00 77.06 107 GLU A O 1
ATOM 893 N N . GLY A 1 108 ? 5.937 -11.998 -3.692 1.00 79.50 108 GLY A N 1
ATOM 894 C CA . GLY A 1 108 ? 6.724 -12.719 -4.702 1.00 79.50 108 GLY A CA 1
ATOM 895 C C . GLY A 1 108 ? 6.048 -12.888 -6.066 1.00 79.50 108 GLY A C 1
ATOM 896 O O . GLY A 1 108 ? 6.496 -13.703 -6.868 1.00 79.50 108 GLY A O 1
ATOM 897 N N . LEU A 1 109 ? 4.983 -12.133 -6.350 1.00 88.31 109 LEU A N 1
ATOM 898 C CA . LEU A 1 109 ? 4.355 -12.125 -7.668 1.00 88.31 109 LEU A CA 1
ATOM 899 C C . LEU A 1 109 ? 5.352 -11.607 -8.725 1.00 88.31 109 LEU A C 1
ATOM 901 O O . LEU A 1 109 ? 6.114 -10.665 -8.480 1.00 88.31 109 LEU A O 1
ATOM 905 N N . SER A 1 110 ? 5.383 -12.242 -9.897 1.00 92.88 110 SER A N 1
ATOM 906 C CA . SER A 1 110 ? 6.121 -11.733 -11.058 1.00 92.88 110 SER A CA 1
ATOM 907 C C . SER A 1 110 ? 5.315 -10.641 -11.767 1.00 92.88 110 SER A C 1
ATOM 909 O O . SER A 1 110 ? 4.111 -10.517 -11.551 1.00 92.88 110 SER A O 1
ATOM 911 N N . ILE A 1 111 ? 5.975 -9.836 -12.602 1.00 93.50 111 ILE A N 1
ATOM 912 C CA . ILE A 1 111 ? 5.280 -8.817 -13.405 1.00 93.50 111 ILE A CA 1
ATOM 913 C C . ILE A 1 111 ? 4.281 -9.496 -14.352 1.00 93.50 111 ILE A C 1
ATOM 915 O O . ILE A 1 111 ? 3.115 -9.118 -14.365 1.00 93.50 111 ILE A O 1
ATOM 919 N N . ASP A 1 112 ? 4.685 -10.571 -15.031 1.00 94.94 112 ASP A N 1
ATOM 920 C CA . ASP A 1 112 ? 3.801 -11.343 -15.919 1.00 94.94 112 ASP A CA 1
ATOM 921 C C . ASP A 1 112 ? 2.601 -11.938 -15.167 1.00 94.94 112 ASP A C 1
ATOM 923 O O . ASP A 1 112 ? 1.466 -11.919 -15.644 1.00 94.94 112 ASP A O 1
ATOM 927 N N . GLY A 1 113 ? 2.841 -12.430 -13.947 1.00 95.00 113 GLY A N 1
ATOM 928 C CA . GLY A 1 113 ? 1.793 -12.974 -13.091 1.00 95.00 113 GLY A CA 1
ATOM 929 C C . GLY A 1 113 ? 0.800 -11.908 -12.631 1.00 95.00 113 GLY A C 1
ATOM 930 O O . GLY A 1 113 ? -0.386 -12.200 -12.516 1.00 95.00 113 GLY A O 1
ATOM 931 N N . LEU A 1 114 ? 1.262 -10.678 -12.381 1.00 95.38 114 LEU A N 1
ATOM 932 C CA . LEU A 1 114 ? 0.378 -9.550 -12.095 1.00 95.38 114 LEU A CA 1
ATOM 933 C C . LEU A 1 114 ? -0.397 -9.129 -13.346 1.00 95.38 114 LEU A C 1
ATOM 935 O O . LEU A 1 114 ? -1.609 -8.979 -13.265 1.00 95.38 114 LEU A O 1
ATOM 939 N N . THR A 1 115 ? 0.277 -9.021 -14.490 1.00 96.88 115 THR A N 1
ATOM 940 C CA . THR A 1 115 ? -0.326 -8.669 -15.787 1.00 96.88 115 THR A CA 1
ATOM 941 C C . THR A 1 115 ? -1.487 -9.601 -16.120 1.00 96.88 115 THR A C 1
ATOM 943 O O . THR A 1 115 ? -2.593 -9.134 -16.362 1.00 96.88 115 THR A O 1
ATOM 946 N N . SER A 1 116 ? -1.288 -10.915 -15.970 1.00 96.31 116 SER A N 1
ATOM 947 C CA . SER A 1 116 ? -2.341 -11.916 -16.201 1.00 96.31 116 SER A CA 1
ATOM 948 C C . SER A 1 116 ? -3.584 -11.680 -15.326 1.00 96.31 116 SER A C 1
ATOM 950 O O . SER A 1 116 ? -4.713 -11.775 -15.799 1.00 96.31 116 SER A O 1
ATOM 952 N N . ILE A 1 117 ? -3.391 -11.342 -14.043 1.00 95.00 117 ILE A N 1
ATOM 953 C CA . ILE A 1 117 ? -4.497 -11.041 -13.114 1.00 95.00 117 ILE A CA 1
ATOM 954 C C . ILE A 1 117 ? -5.215 -9.752 -13.526 1.00 95.00 117 ILE A C 1
ATOM 956 O O . ILE A 1 117 ? -6.435 -9.654 -13.396 1.00 95.00 117 ILE A O 1
ATOM 960 N N . LEU A 1 118 ? -4.463 -8.747 -13.974 1.00 96.31 118 LEU A N 1
ATOM 961 C CA . LEU A 1 118 ? -5.010 -7.462 -14.389 1.00 96.31 118 LEU A CA 1
ATOM 962 C C . LEU A 1 118 ? -5.854 -7.581 -15.659 1.00 96.31 118 LEU A C 1
ATOM 964 O O . LEU A 1 118 ? -6.947 -7.016 -15.707 1.00 96.31 118 LEU A O 1
ATOM 968 N N . GLU A 1 119 ? -5.383 -8.348 -16.641 1.00 96.62 119 GLU A N 1
ATOM 969 C CA . GLU A 1 119 ? -6.122 -8.667 -17.865 1.00 96.62 119 GLU A CA 1
ATOM 970 C C . GLU A 1 119 ? -7.406 -9.442 -17.551 1.00 96.62 119 GLU A C 1
ATOM 972 O O . GLU A 1 119 ? -8.486 -9.033 -17.972 1.00 96.62 119 GLU A O 1
ATOM 977 N N . GLU A 1 120 ? -7.320 -10.500 -16.735 1.00 95.44 120 GLU A N 1
ATOM 978 C CA . GLU A 1 120 ? -8.483 -11.296 -16.313 1.00 95.44 120 GLU A CA 1
ATOM 979 C C . GLU A 1 120 ? -9.561 -10.427 -15.642 1.00 95.44 120 GLU A C 1
ATOM 981 O O . GLU A 1 120 ? -10.761 -10.635 -15.835 1.00 95.44 120 GLU A O 1
ATOM 986 N N . ARG A 1 121 ? -9.138 -9.417 -14.872 1.00 92.56 121 ARG A N 1
ATOM 987 C CA . ARG A 1 121 ? -10.030 -8.510 -14.137 1.00 92.56 121 ARG A CA 1
ATOM 988 C C . ARG A 1 121 ? -10.424 -7.256 -14.907 1.00 92.56 121 ARG A C 1
ATOM 990 O O . ARG A 1 121 ? -11.181 -6.454 -14.366 1.00 92.56 121 ARG A O 1
ATOM 997 N N . ASN A 1 122 ? -9.951 -7.076 -16.141 1.00 95.44 122 ASN A N 1
ATOM 998 C CA . ASN A 1 122 ? -10.146 -5.853 -16.930 1.00 95.44 122 ASN A CA 1
ATOM 999 C C . ASN A 1 122 ? -9.733 -4.576 -16.167 1.00 95.44 122 ASN A C 1
ATOM 1001 O O . ASN A 1 122 ? -10.381 -3.531 -16.258 1.00 95.44 122 ASN A O 1
ATOM 1005 N N . ALA A 1 123 ? -8.657 -4.653 -15.382 1.00 95.81 123 ALA A N 1
ATOM 1006 C CA . ALA A 1 123 ? -8.153 -3.543 -14.577 1.00 95.81 123 ALA A CA 1
ATOM 1007 C C . ALA A 1 123 ? -7.247 -2.619 -15.414 1.00 95.81 123 ALA A C 1
ATOM 1009 O O . ALA A 1 123 ? -6.052 -2.494 -15.150 1.00 95.81 123 ALA A O 1
ATOM 1010 N N . PHE A 1 124 ? -7.826 -1.970 -16.433 1.00 96.06 124 PHE A N 1
ATOM 1011 C CA . PHE A 1 124 ? -7.091 -1.170 -17.425 1.00 96.06 124 PHE A CA 1
ATOM 1012 C C . PHE A 1 124 ? -6.209 -0.080 -16.806 1.00 96.06 124 PHE A C 1
ATOM 1014 O O . PHE A 1 124 ? -5.055 0.054 -17.195 1.00 96.06 124 PHE A O 1
ATOM 1021 N N . TRP A 1 125 ? -6.697 0.620 -15.774 1.00 95.75 125 TRP A N 1
ATOM 1022 C CA . TRP A 1 125 ? -5.924 1.657 -15.077 1.00 95.75 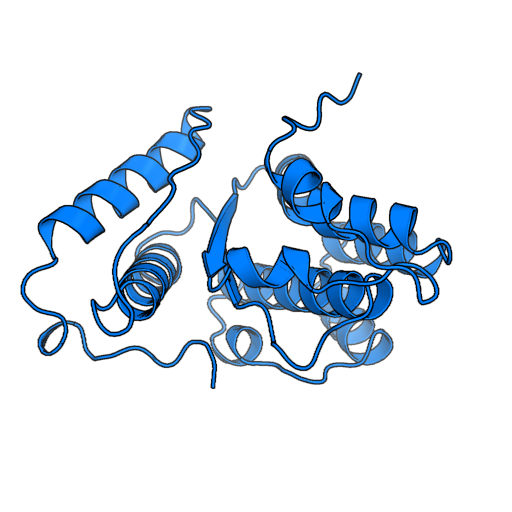125 TRP A CA 1
ATOM 1023 C C . TRP A 1 125 ? -4.598 1.130 -14.506 1.00 95.75 125 TRP A C 1
ATOM 1025 O O . TRP A 1 125 ? -3.605 1.846 -14.451 1.00 95.75 125 TRP A O 1
ATOM 1035 N N . ALA A 1 126 ? -4.580 -0.123 -14.046 1.00 97.19 126 ALA A N 1
ATOM 1036 C CA . ALA A 1 126 ? -3.401 -0.738 -13.458 1.00 97.19 126 ALA A CA 1
ATOM 1037 C C . ALA A 1 126 ? -2.479 -1.329 -14.528 1.00 97.19 126 ALA A C 1
ATOM 1039 O O . ALA A 1 126 ? -1.268 -1.329 -14.318 1.00 97.19 126 ALA A O 1
ATOM 1040 N N . LEU A 1 127 ? -3.033 -1.799 -15.654 1.00 97.56 127 LEU A N 1
ATOM 1041 C CA . LEU A 1 127 ? -2.247 -2.210 -16.822 1.00 97.56 127 LEU A CA 1
ATOM 1042 C C . LEU A 1 127 ? -1.460 -1.027 -17.379 1.00 97.56 127 LEU A C 1
ATOM 1044 O O . LEU A 1 127 ? -0.250 -1.134 -17.511 1.00 97.56 127 LEU A O 1
ATOM 1048 N N . GLU A 1 128 ? -2.111 0.119 -17.593 1.00 95.94 128 GLU A N 1
ATOM 1049 C CA . GLU A 1 128 ? -1.459 1.324 -18.121 1.00 95.94 128 GLU A CA 1
ATOM 1050 C C . GLU A 1 128 ? -0.265 1.762 -17.259 1.00 95.94 128 GLU A C 1
ATOM 1052 O O . GLU A 1 128 ? 0.822 2.013 -17.776 1.00 95.94 128 GLU A O 1
ATOM 1057 N N . ILE A 1 129 ? -0.432 1.789 -15.932 1.00 95.56 129 ILE A N 1
ATOM 1058 C CA . ILE A 1 129 ? 0.648 2.177 -15.012 1.00 95.56 129 ILE A CA 1
ATOM 1059 C C . ILE A 1 129 ? 1.752 1.112 -14.956 1.00 95.56 129 ILE A C 1
ATOM 1061 O O . ILE A 1 129 ? 2.932 1.442 -14.824 1.00 95.56 129 ILE A O 1
ATOM 1065 N N . LEU A 1 130 ? 1.391 -0.173 -15.019 1.00 96.56 130 LEU A N 1
ATOM 1066 C CA . LEU A 1 130 ? 2.370 -1.258 -15.021 1.00 96.56 130 LEU A CA 1
ATOM 1067 C C . LEU A 1 130 ? 3.195 -1.253 -16.315 1.00 96.56 130 LEU A C 1
ATOM 1069 O O . LEU A 1 130 ? 4.412 -1.408 -16.245 1.00 96.56 130 LEU A O 1
ATOM 1073 N N . ASP A 1 131 ? 2.560 -1.015 -17.460 1.00 95.50 131 ASP A N 1
ATOM 1074 C CA . ASP A 1 131 ? 3.220 -0.881 -18.758 1.00 95.50 131 ASP A CA 1
ATOM 1075 C C . ASP A 1 131 ? 4.166 0.319 -18.774 1.00 95.50 131 ASP A C 1
ATOM 1077 O O . ASP A 1 131 ? 5.317 0.182 -19.196 1.00 95.50 131 ASP A O 1
ATOM 1081 N N . GLU A 1 132 ? 3.725 1.469 -18.249 1.00 93.25 132 GLU A N 1
ATOM 1082 C CA . GLU A 1 132 ? 4.586 2.637 -18.051 1.00 93.25 132 GLU A CA 1
ATOM 1083 C C . GLU A 1 132 ? 5.814 2.239 -17.219 1.00 93.25 132 GLU A C 1
ATOM 1085 O O . GLU A 1 132 ? 6.950 2.389 -17.663 1.00 93.25 132 GLU A O 1
ATOM 1090 N N . TYR A 1 133 ? 5.607 1.619 -16.055 1.00 94.94 133 TYR A N 1
ATOM 1091 C CA . TYR A 1 133 ? 6.696 1.180 -15.185 1.00 94.94 133 TYR A CA 1
ATOM 1092 C C . TYR A 1 133 ? 7.697 0.237 -15.874 1.00 94.94 133 TYR A C 1
ATOM 1094 O O . TYR A 1 133 ? 8.898 0.338 -15.626 1.00 94.94 133 TYR A O 1
ATOM 1102 N N . ILE A 1 134 ? 7.229 -0.682 -16.724 1.00 93.62 134 ILE A N 1
ATOM 1103 C CA . ILE A 1 134 ? 8.083 -1.642 -17.443 1.00 93.62 134 ILE A CA 1
ATOM 1104 C C . ILE A 1 134 ? 8.942 -0.947 -18.507 1.00 93.62 134 ILE A C 1
ATOM 1106 O O . ILE A 1 134 ? 10.085 -1.357 -18.725 1.00 93.62 134 ILE A O 1
ATOM 1110 N N . GLN A 1 135 ? 8.415 0.088 -19.165 1.00 91.44 135 GLN A N 1
ATOM 1111 C CA . GLN A 1 135 ? 9.117 0.815 -20.228 1.00 91.44 135 GLN A CA 1
ATOM 1112 C C . GLN A 1 135 ? 10.266 1.687 -19.701 1.00 91.44 135 GLN A C 1
ATOM 1114 O O . GLN A 1 135 ? 11.245 1.912 -20.416 1.00 91.44 135 GLN A O 1
ATOM 1119 N N . TYR A 1 136 ? 10.181 2.163 -18.456 1.00 87.38 136 TYR A N 1
ATOM 1120 C CA . TYR A 1 136 ? 11.231 2.974 -17.839 1.00 87.38 136 TYR A CA 1
ATOM 1121 C C . TYR A 1 136 ? 12.233 2.112 -17.064 1.00 87.38 136 TYR A C 1
ATOM 1123 O O . TYR A 1 136 ? 11.913 1.486 -16.055 1.00 87.38 136 TYR A O 1
ATOM 1131 N N . HIS A 1 137 ? 13.492 2.135 -17.504 1.00 79.38 137 HIS A N 1
ATOM 1132 C CA . HIS A 1 137 ? 14.585 1.394 -16.862 1.00 79.38 137 HIS A CA 1
ATOM 1133 C C . HIS A 1 137 ? 15.430 2.237 -15.894 1.00 79.38 137 HIS A C 1
ATOM 1135 O O . HIS A 1 137 ? 16.211 1.683 -15.117 1.00 79.38 137 HIS A O 1
ATOM 1141 N N . GLU A 1 138 ? 15.275 3.563 -15.917 1.00 87.56 138 GLU A N 1
ATOM 1142 C CA . GLU A 1 138 ? 16.008 4.467 -15.032 1.00 87.56 138 GLU A CA 1
ATOM 1143 C C . GLU A 1 138 ? 15.444 4.413 -13.599 1.00 87.56 138 GLU A C 1
ATOM 1145 O O . GLU A 1 138 ? 14.261 4.707 -13.400 1.00 87.56 138 GLU A O 1
ATOM 1150 N N . PRO A 1 139 ? 16.262 4.107 -12.567 1.00 86.50 139 PRO A N 1
ATOM 1151 C CA . PRO A 1 139 ? 15.777 3.877 -11.202 1.00 86.50 139 PRO A CA 1
ATOM 1152 C C . PRO A 1 139 ? 14.922 5.009 -10.623 1.00 86.50 139 PRO A C 1
ATOM 1154 O O . PRO A 1 139 ? 13.979 4.758 -9.875 1.00 86.50 139 PRO A O 1
ATOM 1157 N N . MET A 1 140 ? 15.249 6.260 -10.955 1.00 84.94 140 MET A N 1
ATOM 1158 C CA . MET A 1 140 ? 14.513 7.426 -10.464 1.00 84.94 140 MET A CA 1
ATOM 1159 C C . MET A 1 140 ? 13.153 7.597 -11.133 1.00 84.94 140 MET A C 1
ATOM 1161 O O . MET A 1 140 ? 12.217 8.050 -10.475 1.00 84.94 140 MET A O 1
ATOM 1165 N N . ASP A 1 141 ? 13.027 7.230 -12.404 1.00 88.00 141 ASP A N 1
ATOM 1166 C CA . ASP A 1 141 ? 11.752 7.305 -13.112 1.00 88.00 141 ASP A CA 1
ATOM 1167 C C . ASP A 1 141 ? 10.842 6.155 -12.673 1.00 88.00 141 ASP A C 1
ATOM 1169 O O . ASP A 1 141 ? 9.695 6.405 -12.305 1.00 88.00 141 ASP A O 1
ATOM 1173 N N . SER A 1 142 ? 11.385 4.939 -12.526 1.00 90.50 142 SER A N 1
ATOM 1174 C CA . SER A 1 142 ? 10.682 3.813 -11.893 1.00 90.50 142 SER A CA 1
ATOM 1175 C C . SER A 1 142 ? 10.162 4.181 -10.498 1.00 90.50 142 SER A C 1
ATOM 1177 O O . SER A 1 142 ? 9.014 3.887 -10.158 1.00 90.50 142 SER A O 1
ATOM 1179 N N . LEU A 1 143 ? 10.978 4.869 -9.691 1.00 90.38 143 LEU A N 1
ATOM 1180 C CA . LEU A 1 143 ? 10.571 5.338 -8.369 1.00 90.38 143 LEU A CA 1
ATOM 1181 C C . LEU A 1 143 ? 9.443 6.360 -8.442 1.00 90.38 143 LEU A C 1
ATOM 1183 O O . LEU A 1 143 ? 8.479 6.253 -7.691 1.00 90.38 143 LEU A O 1
ATOM 1187 N N . ARG A 1 144 ? 9.541 7.347 -9.335 1.00 89.75 144 ARG A N 1
ATOM 1188 C CA . ARG A 1 144 ? 8.486 8.351 -9.514 1.00 89.75 144 ARG A CA 1
ATOM 1189 C C . ARG A 1 144 ? 7.167 7.699 -9.904 1.00 89.75 144 ARG A C 1
ATOM 1191 O O . ARG A 1 144 ? 6.155 8.007 -9.284 1.00 89.75 144 ARG A O 1
ATOM 1198 N N . ILE A 1 145 ? 7.178 6.775 -10.861 1.00 92.19 145 ILE A N 1
ATOM 1199 C CA . ILE A 1 145 ? 5.982 6.031 -11.282 1.00 92.19 145 ILE A CA 1
ATOM 1200 C C . ILE A 1 145 ? 5.397 5.263 -10.093 1.00 92.19 145 ILE A C 1
ATOM 1202 O O . ILE A 1 145 ? 4.217 5.413 -9.771 1.00 92.19 145 ILE A O 1
ATOM 1206 N N . ALA A 1 146 ? 6.239 4.518 -9.370 1.00 94.44 146 ALA A N 1
ATOM 1207 C CA . ALA A 1 146 ? 5.816 3.757 -8.201 1.00 94.44 146 ALA A CA 1
ATOM 1208 C C . ALA A 1 146 ? 5.226 4.650 -7.099 1.00 94.44 146 ALA A C 1
ATOM 1210 O O . ALA A 1 146 ? 4.201 4.305 -6.528 1.00 94.44 146 ALA A O 1
ATOM 1211 N N . LEU A 1 147 ? 5.814 5.809 -6.800 1.00 92.44 147 LEU A N 1
ATOM 1212 C CA . LEU A 1 147 ? 5.286 6.716 -5.774 1.00 92.44 147 LEU A CA 1
ATOM 1213 C C . LEU A 1 147 ? 4.014 7.449 -6.222 1.00 92.44 147 LEU A C 1
ATOM 1215 O O . LEU A 1 147 ? 3.175 7.773 -5.382 1.00 92.44 147 LEU A O 1
ATOM 1219 N N . ASN A 1 148 ? 3.843 7.664 -7.528 1.00 92.44 148 ASN A N 1
ATOM 1220 C CA . ASN A 1 148 ? 2.668 8.316 -8.105 1.00 92.44 148 ASN A CA 1
ATOM 1221 C C . ASN A 1 148 ? 1.454 7.396 -8.254 1.00 92.44 148 ASN A C 1
ATOM 1223 O O . ASN A 1 148 ? 0.342 7.911 -8.386 1.00 92.44 148 ASN A O 1
ATOM 1227 N N . VAL A 1 149 ? 1.616 6.067 -8.213 1.00 96.12 149 VAL A N 1
ATOM 1228 C CA . VAL A 1 149 ? 0.504 5.131 -8.462 1.00 96.12 149 VAL A CA 1
ATOM 1229 C C . VAL A 1 149 ? -0.756 5.389 -7.609 1.00 96.12 149 VAL A C 1
ATOM 1231 O O . VAL A 1 149 ? -1.855 5.316 -8.166 1.00 96.12 149 VAL A O 1
ATOM 1234 N N . PRO A 1 150 ? -0.689 5.779 -6.312 1.00 95.31 150 PRO A N 1
ATOM 1235 C CA . PRO A 1 150 ? -1.893 6.095 -5.543 1.00 95.31 150 PRO A CA 1
ATOM 1236 C C . PRO A 1 150 ? -2.666 7.279 -6.128 1.00 95.31 150 PRO A C 1
ATOM 1238 O O . PRO A 1 150 ? -3.896 7.256 -6.188 1.00 95.31 150 PRO A O 1
ATOM 1241 N N . HIS A 1 151 ? -1.948 8.299 -6.594 1.00 92.56 151 HIS A N 1
ATOM 1242 C CA . HIS A 1 151 ? -2.549 9.467 -7.216 1.00 92.56 151 HIS A CA 1
ATOM 1243 C C . HIS A 1 151 ? -3.125 9.128 -8.594 1.00 92.56 151 HIS A C 1
ATOM 1245 O O . HIS A 1 151 ? -4.296 9.408 -8.841 1.00 92.56 151 HIS A O 1
ATOM 1251 N N . GLN A 1 152 ? -2.350 8.450 -9.444 1.00 94.56 152 GLN A N 1
ATOM 1252 C CA . GLN A 1 152 ? -2.789 8.054 -10.787 1.00 94.56 152 GLN A CA 1
ATOM 1253 C C . GLN A 1 152 ? -4.032 7.160 -10.746 1.00 94.56 152 GLN A C 1
ATOM 1255 O O . GLN A 1 152 ? -5.005 7.411 -11.452 1.00 94.56 152 GLN A O 1
ATOM 1260 N N . SER A 1 153 ? -4.074 6.187 -9.831 1.00 95.94 153 SER A N 1
ATOM 1261 C CA . SER A 1 153 ? -5.274 5.363 -9.636 1.00 95.94 153 SER A CA 1
ATOM 1262 C C . SER A 1 153 ? -6.496 6.188 -9.209 1.00 95.94 153 SER A C 1
ATOM 1264 O O . SER A 1 153 ? -7.614 5.880 -9.615 1.00 95.94 153 SER A O 1
ATOM 1266 N N . THR A 1 154 ? -6.311 7.248 -8.412 1.00 94.12 154 THR A N 1
ATOM 1267 C CA . THR A 1 154 ? -7.405 8.127 -7.978 1.00 94.12 154 THR A CA 1
ATOM 1268 C C . THR A 1 154 ? -7.944 8.915 -9.168 1.00 94.12 154 THR A C 1
ATOM 1270 O O . THR A 1 154 ? -9.157 9.013 -9.319 1.00 94.12 154 THR A O 1
ATOM 1273 N N . LEU A 1 155 ? -7.068 9.424 -10.041 1.00 93.88 155 LEU A N 1
ATOM 1274 C CA . LEU A 1 155 ? -7.474 10.102 -11.276 1.00 93.88 155 LEU A CA 1
ATOM 1275 C C . LEU A 1 155 ? -8.227 9.160 -12.223 1.00 93.88 155 LEU A C 1
ATOM 1277 O O . LEU A 1 155 ? -9.255 9.544 -12.772 1.00 93.88 155 LEU A O 1
ATOM 1281 N N . ALA A 1 156 ? -7.751 7.922 -12.372 1.00 94.81 156 ALA A N 1
ATOM 1282 C CA . ALA A 1 156 ? -8.343 6.945 -13.280 1.00 94.81 156 ALA A CA 1
ATOM 1283 C C . ALA A 1 156 ? -9.671 6.357 -12.768 1.00 94.81 156 ALA A C 1
ATOM 1285 O O . ALA A 1 156 ? -10.568 6.069 -13.555 1.00 94.81 156 ALA A O 1
ATOM 1286 N N . THR A 1 157 ? -9.808 6.161 -11.451 1.00 94.56 157 THR A N 1
ATOM 1287 C CA . THR A 1 157 ? -10.950 5.434 -10.855 1.00 94.56 157 THR A CA 1
ATOM 1288 C C . THR A 1 157 ? -11.912 6.317 -10.061 1.00 94.56 157 THR A C 1
ATOM 1290 O O . THR A 1 157 ? -12.985 5.859 -9.676 1.00 94.56 157 THR A O 1
ATOM 1293 N N . GLY A 1 158 ? -11.532 7.560 -9.752 1.00 93.75 158 GLY A N 1
ATOM 1294 C CA . GLY A 1 158 ? -12.281 8.458 -8.867 1.00 93.75 158 GLY A CA 1
ATOM 1295 C C . GLY A 1 158 ? -12.272 8.058 -7.385 1.00 93.75 158 GLY A C 1
ATOM 1296 O O . GLY A 1 158 ? -12.888 8.739 -6.570 1.00 93.75 158 GLY A O 1
ATOM 1297 N N . MET A 1 159 ? -11.590 6.969 -7.018 1.00 94.12 159 MET A N 1
ATOM 1298 C CA . MET A 1 159 ? -11.562 6.420 -5.662 1.00 94.12 159 MET A CA 1
ATOM 1299 C C . MET A 1 159 ? -10.298 6.883 -4.928 1.00 94.12 159 MET A C 1
ATOM 1301 O O . MET A 1 159 ? -9.203 6.416 -5.274 1.00 94.12 159 MET A O 1
ATOM 1305 N N . PRO A 1 160 ? -10.423 7.730 -3.892 1.00 94.19 160 PRO A N 1
ATOM 1306 C CA . PRO A 1 160 ? -9.279 8.210 -3.136 1.00 94.19 160 PRO A CA 1
ATOM 1307 C C . PRO A 1 160 ? -8.531 7.091 -2.415 1.00 94.19 160 PRO A C 1
ATOM 1309 O O . PRO A 1 160 ? -9.079 6.028 -2.107 1.00 94.19 160 PRO A O 1
ATOM 1312 N N . VAL A 1 161 ? -7.268 7.363 -2.094 1.00 94.62 161 VAL A N 1
ATOM 1313 C CA . VAL A 1 161 ? -6.368 6.403 -1.455 1.00 94.62 161 VAL A CA 1
ATOM 1314 C C . VAL A 1 161 ? -5.822 6.964 -0.148 1.00 94.62 161 VAL A C 1
ATOM 1316 O O . VAL A 1 161 ? -5.389 8.113 -0.086 1.00 94.62 161 VAL A O 1
ATOM 1319 N N . VAL A 1 162 ? -5.774 6.124 0.885 1.00 95.69 162 VAL A N 1
ATOM 1320 C CA . VAL A 1 162 ? -5.032 6.402 2.122 1.00 95.69 162 VAL A CA 1
ATOM 1321 C C . VAL A 1 162 ? -3.774 5.549 2.143 1.00 95.69 162 VAL A C 1
ATOM 1323 O O . VAL A 1 162 ? -3.845 4.324 2.241 1.00 95.69 162 VAL A O 1
ATOM 1326 N N . VAL A 1 163 ? -2.621 6.211 2.067 1.00 95.25 163 VAL A N 1
ATOM 1327 C CA . VAL A 1 163 ? -1.301 5.574 2.091 1.00 95.25 163 VAL A CA 1
ATOM 1328 C C . VAL A 1 163 ? -0.781 5.520 3.529 1.00 95.25 163 VAL A C 1
ATOM 1330 O O . VAL A 1 163 ? -0.656 6.542 4.200 1.00 95.25 163 VAL A O 1
ATOM 1333 N N . MET A 1 164 ? -0.466 4.317 4.002 1.00 95.88 164 MET A N 1
ATOM 1334 C CA . MET A 1 164 ? 0.106 4.039 5.318 1.00 95.88 164 MET A CA 1
ATOM 1335 C C . MET A 1 164 ? 1.479 3.403 5.135 1.00 95.88 164 MET A C 1
ATOM 1337 O O . MET A 1 164 ? 1.583 2.261 4.687 1.00 95.88 164 MET A O 1
ATOM 1341 N N . ILE A 1 165 ? 2.531 4.130 5.507 1.00 94.00 165 ILE A N 1
ATOM 1342 C CA . ILE A 1 165 ? 3.910 3.648 5.407 1.00 94.00 165 ILE A CA 1
ATOM 1343 C C . ILE A 1 165 ? 4.430 3.347 6.807 1.00 94.00 165 ILE A C 1
ATOM 1345 O O . ILE A 1 165 ? 4.506 4.228 7.661 1.00 94.00 165 ILE A O 1
ATOM 1349 N N . ASP A 1 166 ? 4.793 2.092 7.034 1.00 94.12 166 ASP A N 1
ATOM 1350 C CA . ASP A 1 166 ? 5.419 1.626 8.263 1.00 94.12 166 ASP A CA 1
ATOM 1351 C C . ASP A 1 166 ? 6.933 1.497 8.080 1.00 94.12 166 ASP A C 1
ATOM 1353 O O . ASP A 1 166 ?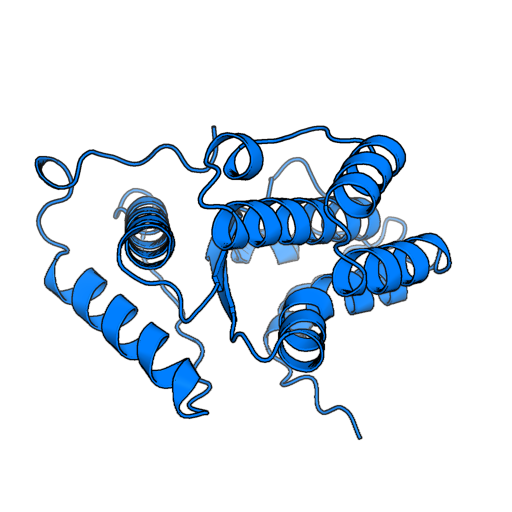 7.430 1.209 6.988 1.00 94.12 166 ASP A O 1
ATOM 1357 N N . GLU A 1 167 ? 7.670 1.683 9.173 1.00 91.38 167 GLU A N 1
ATOM 1358 C CA . GLU A 1 167 ? 9.135 1.706 9.187 1.00 91.38 167 GLU A CA 1
ATOM 1359 C C . GLU A 1 167 ? 9.752 2.740 8.218 1.00 91.38 167 GLU A C 1
ATOM 1361 O O . GLU A 1 167 ? 10.840 2.525 7.682 1.00 91.38 167 GLU A O 1
ATOM 1366 N N . PHE A 1 168 ? 9.077 3.883 8.027 1.00 87.81 168 PHE A N 1
ATOM 1367 C CA . PHE A 1 168 ? 9.460 4.973 7.115 1.00 87.81 168 PHE A CA 1
ATOM 1368 C C . PHE A 1 168 ? 10.934 5.398 7.224 1.00 87.81 168 PHE A C 1
ATOM 1370 O O . PHE A 1 168 ? 11.598 5.637 6.218 1.00 87.81 168 PHE A O 1
ATOM 1377 N N . GLN A 1 169 ? 11.487 5.414 8.440 1.00 84.56 169 GLN A N 1
ATOM 1378 C CA . GLN A 1 169 ? 12.885 5.768 8.703 1.00 84.56 169 GLN A CA 1
ATOM 1379 C C . GLN A 1 169 ? 13.910 4.919 7.928 1.00 84.56 169 GLN A C 1
ATOM 1381 O O . GLN A 1 169 ? 15.063 5.322 7.797 1.00 84.56 169 GLN A O 1
ATOM 1386 N N . ARG A 1 170 ? 13.515 3.743 7.420 1.00 86.31 170 ARG A N 1
ATOM 1387 C CA . ARG A 1 170 ? 14.390 2.844 6.654 1.00 86.31 170 ARG A CA 1
ATOM 1388 C C . ARG A 1 170 ? 14.706 3.345 5.247 1.00 86.31 170 ARG A C 1
ATOM 1390 O O . ARG A 1 170 ? 15.692 2.880 4.686 1.00 86.31 170 ARG A O 1
ATOM 1397 N N . LEU A 1 171 ? 13.947 4.304 4.706 1.00 82.69 171 LEU A N 1
ATOM 1398 C CA . LEU A 1 171 ? 14.252 4.922 3.405 1.00 82.69 171 LEU A CA 1
ATOM 1399 C C . LEU A 1 171 ? 15.656 5.537 3.360 1.00 82.69 171 LEU A C 1
ATOM 1401 O O . LEU A 1 171 ? 16.289 5.553 2.311 1.00 82.69 171 LEU A O 1
ATOM 1405 N N . ASN A 1 172 ? 16.171 5.992 4.506 1.00 79.38 172 ASN A N 1
ATOM 1406 C CA . ASN A 1 172 ? 17.504 6.587 4.608 1.00 79.38 172 ASN A CA 1
ATOM 1407 C C . ASN A 1 172 ? 18.643 5.606 4.284 1.00 79.38 172 ASN A C 1
ATOM 1409 O O . ASN A 1 172 ? 19.774 6.038 4.080 1.00 79.38 172 ASN A O 1
ATOM 1413 N N . ASN A 1 173 ? 18.356 4.302 4.236 1.00 79.38 173 ASN A N 1
ATOM 1414 C CA . ASN A 1 173 ? 19.341 3.259 3.959 1.00 79.38 173 ASN A CA 1
ATOM 1415 C C . ASN A 1 173 ? 19.394 2.865 2.475 1.00 79.38 173 ASN A C 1
ATOM 1417 O O . ASN A 1 173 ? 20.082 1.909 2.126 1.00 79.38 173 ASN A O 1
ATOM 1421 N N . PHE A 1 174 ? 18.630 3.529 1.607 1.00 80.06 174 PHE A N 1
ATOM 1422 C CA . PHE A 1 174 ? 18.565 3.165 0.197 1.00 80.06 174 PHE A CA 1
ATOM 1423 C C . PHE A 1 174 ? 19.733 3.725 -0.606 1.00 80.06 174 PHE A C 1
ATOM 1425 O O . PHE A 1 174 ? 20.280 4.795 -0.322 1.00 80.06 174 PHE A O 1
ATOM 1432 N N . HIS A 1 175 ? 20.070 2.992 -1.663 1.00 72.88 175 HIS A N 1
ATOM 1433 C CA . HIS A 1 175 ? 21.136 3.318 -2.589 1.00 72.88 175 HIS A CA 1
ATOM 1434 C C . HIS A 1 175 ? 20.603 3.457 -4.022 1.00 72.88 175 HIS A C 1
ATOM 1436 O O . HIS A 1 175 ? 19.776 2.662 -4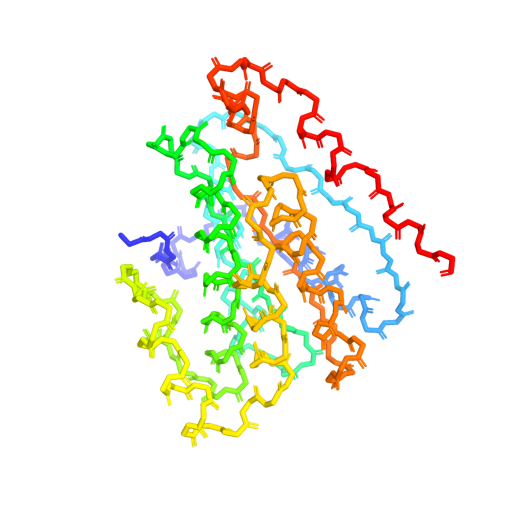.476 1.00 72.88 175 HIS A O 1
ATOM 1442 N N . ILE A 1 176 ? 21.124 4.442 -4.757 1.00 71.62 176 ILE A N 1
ATOM 1443 C CA . ILE A 1 176 ? 20.950 4.598 -6.207 1.00 71.62 176 ILE A CA 1
ATOM 1444 C C . ILE A 1 176 ? 22.276 4.225 -6.861 1.00 71.62 176 ILE A C 1
ATOM 1446 O O . ILE A 1 176 ? 23.298 4.858 -6.593 1.00 71.62 176 ILE A O 1
ATOM 1450 N N . SER A 1 177 ? 22.276 3.185 -7.697 1.00 67.50 177 SER A N 1
ATOM 1451 C CA . SER A 1 177 ? 23.469 2.736 -8.435 1.00 67.50 177 SER A CA 1
ATOM 1452 C C . SER A 1 177 ? 24.714 2.556 -7.544 1.00 67.50 177 SER A C 1
ATOM 1454 O O . SER A 1 177 ? 25.825 2.902 -7.931 1.00 67.50 177 SER A O 1
ATOM 1456 N N . GLY A 1 178 ? 24.518 2.054 -6.317 1.00 66.56 178 GLY A N 1
ATOM 1457 C CA . GLY A 1 178 ? 25.578 1.821 -5.326 1.00 66.56 178 GLY A CA 1
ATOM 1458 C C . GLY A 1 178 ? 25.896 3.000 -4.393 1.00 66.56 178 GLY A C 1
ATOM 1459 O O . GLY A 1 178 ? 26.540 2.798 -3.367 1.00 66.56 178 GLY A O 1
ATOM 1460 N N . ASN A 1 179 ? 25.400 4.209 -4.669 1.00 66.56 179 ASN A N 1
ATOM 1461 C CA . ASN A 1 179 ? 25.621 5.386 -3.825 1.00 66.56 179 ASN A CA 1
ATOM 1462 C C . ASN A 1 179 ? 24.453 5.607 -2.863 1.00 66.56 179 ASN A C 1
ATOM 1464 O O . ASN A 1 179 ? 23.298 5.486 -3.263 1.00 66.56 179 ASN A O 1
ATOM 1468 N N . ALA A 1 180 ? 24.740 5.941 -1.601 1.00 64.81 180 ALA A N 1
ATOM 1469 C CA . ALA A 1 180 ? 23.699 6.258 -0.623 1.00 64.81 180 ALA A CA 1
ATOM 1470 C C . ALA A 1 180 ? 22.849 7.444 -1.107 1.00 64.81 180 ALA A C 1
ATOM 1472 O O . ALA A 1 180 ? 23.386 8.464 -1.540 1.00 64.81 180 ALA A O 1
ATOM 1473 N N . ALA A 1 181 ? 21.528 7.311 -1.010 1.00 68.25 181 ALA A N 1
ATOM 1474 C CA . ALA A 1 181 ? 20.565 8.301 -1.476 1.00 68.25 181 ALA A CA 1
ATOM 1475 C C . ALA A 1 181 ? 19.673 8.788 -0.316 1.00 68.25 181 ALA A C 1
ATOM 1477 O O . ALA A 1 181 ? 18.467 8.546 -0.301 1.00 68.25 181 ALA A O 1
ATOM 1478 N N . PRO A 1 182 ? 20.238 9.506 0.674 1.00 60.84 182 PRO A N 1
ATOM 1479 C CA . PRO A 1 182 ? 19.507 9.908 1.878 1.00 60.84 182 PRO A CA 1
ATOM 1480 C C . PRO A 1 182 ? 18.364 10.900 1.599 1.00 60.84 182 PRO A C 1
ATOM 1482 O O . PRO A 1 182 ? 17.464 11.048 2.416 1.00 60.84 182 PRO A O 1
ATOM 1485 N N . MET A 1 183 ? 18.359 11.563 0.435 1.00 64.69 183 MET A N 1
ATOM 1486 C CA . MET A 1 183 ? 17.302 12.506 0.044 1.00 64.69 183 MET A CA 1
ATOM 1487 C C . MET A 1 183 ? 16.010 11.830 -0.441 1.00 64.69 183 MET A C 1
ATOM 1489 O O . MET A 1 183 ? 15.046 12.525 -0.746 1.00 64.69 183 MET A O 1
ATOM 1493 N N . LEU A 1 184 ? 15.949 10.496 -0.502 1.00 67.25 184 LEU A N 1
ATOM 1494 C CA . LEU A 1 184 ? 14.750 9.780 -0.953 1.00 67.25 184 LEU A CA 1
ATOM 1495 C C . LEU A 1 184 ? 13.549 9.980 -0.026 1.00 67.25 184 LEU A C 1
ATOM 1497 O O . LEU A 1 184 ? 12.416 10.000 -0.499 1.00 67.25 184 LEU A O 1
ATOM 1501 N N . ALA A 1 185 ? 13.781 10.201 1.271 1.00 64.12 185 ALA A N 1
ATOM 1502 C CA . ALA A 1 185 ? 12.711 10.547 2.203 1.00 64.12 185 ALA A CA 1
ATOM 1503 C C . ALA A 1 185 ? 11.983 11.844 1.793 1.00 64.12 185 ALA A C 1
ATOM 1505 O O . ALA A 1 185 ? 10.764 11.923 1.927 1.00 64.12 185 ALA A O 1
ATOM 1506 N N . ALA A 1 186 ? 12.695 12.809 1.194 1.00 67.06 186 ALA A N 1
ATOM 1507 C CA . ALA A 1 186 ? 12.110 14.070 0.737 1.00 67.06 186 ALA A CA 1
ATOM 1508 C C . ALA A 1 186 ? 11.102 13.887 -0.415 1.00 67.06 186 ALA A C 1
ATOM 1510 O O . ALA A 1 186 ? 10.241 14.739 -0.617 1.00 67.06 186 ALA A O 1
ATOM 1511 N N . LEU A 1 187 ? 11.147 12.766 -1.146 1.00 64.94 187 LEU A N 1
ATOM 1512 C CA . LEU A 1 187 ? 10.162 12.460 -2.193 1.00 64.94 187 LEU A CA 1
ATOM 1513 C C . LEU A 1 187 ? 8.767 12.168 -1.627 1.00 64.94 187 LEU A C 1
ATOM 1515 O O . LEU A 1 187 ? 7.783 12.317 -2.342 1.00 64.94 187 LEU A O 1
ATOM 1519 N N . PHE A 1 188 ? 8.677 11.793 -0.349 1.00 63.31 188 PHE A N 1
ATOM 1520 C CA . PHE A 1 188 ? 7.408 11.644 0.368 1.00 63.31 188 PHE A CA 1
ATOM 1521 C C . PHE A 1 188 ? 6.945 12.945 1.036 1.00 63.31 188 PHE A C 1
ATOM 1523 O O . PHE A 1 188 ? 5.806 13.029 1.492 1.00 63.31 188 PHE A O 1
ATOM 1530 N N . GLU A 1 189 ? 7.822 13.949 1.112 1.00 58.34 189 GLU A N 1
ATOM 1531 C CA . GLU A 1 189 ? 7.541 15.260 1.706 1.00 58.34 189 GLU A CA 1
ATOM 1532 C C . GLU A 1 189 ? 7.134 16.300 0.658 1.00 58.34 189 GLU A C 1
ATOM 1534 O O . GLU A 1 189 ? 6.473 17.284 0.991 1.00 58.34 189 GLU A O 1
ATOM 1539 N N . MET A 1 190 ? 7.496 16.094 -0.613 1.00 46.97 190 MET A N 1
ATOM 1540 C CA . MET A 1 190 ? 7.057 16.975 -1.685 1.00 46.97 190 MET A CA 1
ATOM 1541 C C . MET A 1 190 ? 5.586 16.705 -2.022 1.00 46.97 190 MET A C 1
ATOM 1543 O O . MET A 1 190 ? 5.256 15.589 -2.429 1.00 46.97 190 MET A O 1
ATOM 1547 N N . PRO A 1 191 ? 4.692 17.714 -1.947 1.00 42.84 191 PRO A N 1
ATOM 1548 C CA . PRO A 1 191 ? 3.473 17.650 -2.724 1.00 42.84 191 PRO A CA 1
ATOM 1549 C C . PRO A 1 191 ? 3.944 17.609 -4.171 1.00 42.84 191 PRO A C 1
ATOM 1551 O O . PRO A 1 191 ? 4.511 18.586 -4.671 1.00 42.84 191 PRO A O 1
ATOM 1554 N N . LEU A 1 192 ? 3.806 16.444 -4.799 1.00 41.03 192 LEU A N 1
ATOM 1555 C CA . LEU A 1 192 ? 4.066 16.266 -6.213 1.00 41.03 192 LEU A CA 1
ATOM 1556 C C . LEU A 1 192 ? 3.124 17.219 -6.951 1.00 41.03 192 LEU A C 1
ATOM 1558 O O . LEU A 1 192 ? 1.949 16.947 -7.175 1.00 41.03 192 LEU A O 1
ATOM 1562 N N . SER A 1 193 ? 3.633 18.417 -7.199 1.00 32.59 193 SER A N 1
ATOM 1563 C CA . SER A 1 193 ? 2.937 19.492 -7.873 1.00 32.59 193 SER A CA 1
ATOM 1564 C C . SER A 1 193 ? 3.142 19.219 -9.346 1.00 32.59 193 SER A C 1
ATOM 1566 O O . SER A 1 193 ? 4.148 19.605 -9.937 1.00 32.59 193 SER A O 1
ATOM 1568 N N . PHE A 1 194 ? 2.209 18.472 -9.919 1.00 39.31 194 PHE A N 1
ATOM 1569 C CA . PHE A 1 194 ? 2.148 18.305 -11.358 1.00 39.31 194 PHE A CA 1
ATOM 1570 C C . PHE A 1 194 ? 1.484 19.548 -11.959 1.00 39.31 194 PHE A C 1
ATOM 1572 O O . PHE A 1 194 ? 0.428 19.984 -11.498 1.00 39.31 194 PHE A O 1
ATOM 1579 N N . ARG A 1 195 ? 2.188 20.167 -12.913 1.00 29.95 195 ARG A N 1
ATOM 1580 C CA . ARG A 1 195 ? 1.663 21.210 -13.802 1.00 29.95 195 ARG A CA 1
ATOM 1581 C C . ARG A 1 195 ? 0.811 20.590 -14.895 1.00 29.95 195 ARG A C 1
ATOM 1583 O O . ARG A 1 195 ? 1.174 19.473 -15.321 1.00 29.95 195 ARG A O 1
#

Radius of gyration: 16.57 Å; chains: 1; bounding box: 42×35×45 Å

Secondary structure (DSSP, 8-state):
-TT----GGG--S-HHHHHHHHHHHHGGGGT----------TTSSHHHHHHHHHHHHHHH-SSSEEEEEE--TT--BHHHHHHHHHHHHHHHHHHHHTT-HHHHT--S--HHHHHHHHHHTT-HHHHHHHHHHHH--SHHHHHHHHHHHHHHHHHHHS--EEEEEESGGGGGG-EETTEE-GGGGGGGTS-----